Protein AF-0000000084402671 (afdb_homodimer)

Sequence (290 aa):
MFSLSVLTYPLLLLTSVYAAPTEKVGSSSQNLVQRQSSVQFNSTWPDQFVGGESVSMSWTGSSSGKYSVAWIEEYNGGDDLLLNFVFQDEAYDHYDFYFAPARCWKPDSTFRFIVWDGEGFPLPEQRAYGPKLPLVEGENEPSTCMFSLSVLTYPLLLLTSVYAAPTEKVGSSSQNLVQRQSSVQFNSTWPDQFVGGESVSMSWTGSSSGKYSVAWIEEYNGGDDLLLNFVFQDEAYDHYDFYFAPARCWKPDSTFRFIVWDGEGFPLPEQRAYGPKLPLVEGENEPSTC

Organism: NCBI:txid1296121

pLDDT: mean 79.81, std 23.96, range [30.22, 98.25]

Secondary structure (DSSP, 8-state):
---------------------------TTSS------S-EE-PPPPSSEETT-EEEEEEE--SSS-EEEEEEEEETTTTEEEEEEEEEEE--SEEEEEPPPGGGS-TT-EEEEEEEESSS---GGGSEEPPPEEEE--TT--S--/-------------------------------------S-EE-PPPPSSEETT-EEEEEEE--SSS-EEEEEEEEETTTTEEEEEEEEEEE--SEEEEEPPPGGGS-TT-EEEEEEEESSS---GGGSEEPPPEEEE--TT--S--

Nearest PDB structures (foldseek):
  4je4-assembly1_B  TM=4.736E-01  e=3.085E-02  Homo sapiens
  5tvz-assembly1_A  TM=4.908E-01  e=7.466E-02  Saccharomyces cerevisiae
  8d7r-assembly1_B  TM=5.109E-01  e=4.123E-01  Homo sapiens
  6zva-assembly1_B  TM=4.807E-01  e=3.455E-01  Homo sapiens
  6ddu-assembly1_A  TM=4.337E-01  e=3.242E+00  Mus musculus

Structure (mmCIF, N/CA/C/O backbone):
data_AF-0000000084402671-model_v1
#
loop_
_entity.id
_entity.type
_entity.pdbx_description
1 polymer 'Uncharacterized protein'
#
loop_
_atom_site.group_PDB
_atom_site.id
_atom_site.type_symbol
_atom_site.label_atom_id
_atom_site.label_alt_id
_atom_site.label_comp_id
_atom_site.label_asym_id
_atom_site.label_entity_id
_atom_site.label_seq_id
_atom_site.pdbx_PDB_ins_code
_atom_site.Cartn_x
_atom_site.Cartn_y
_atom_site.Cartn_z
_atom_site.occupancy
_atom_site.B_iso_or_equiv
_atom_site.auth_seq_id
_atom_site.auth_comp_id
_atom_site.auth_asym_id
_atom_site.auth_atom_id
_atom_site.pdbx_PDB_model_num
ATOM 1 N N . MET A 1 1 ? -89.688 -25.844 37.219 1 40.66 1 MET A N 1
ATOM 2 C CA . MET A 1 1 ? -89.375 -25.344 35.875 1 40.66 1 MET A CA 1
ATOM 3 C C . MET A 1 1 ? -87.875 -24.953 35.781 1 40.66 1 MET A C 1
ATOM 5 O O . MET A 1 1 ? -87.438 -23.969 36.375 1 40.66 1 MET A O 1
ATOM 9 N N . PHE A 1 2 ? -87 -26 35.812 1 49.41 2 PHE A N 1
ATOM 10 C CA . PHE A 1 2 ? -85.5 -26.047 35.844 1 49.41 2 PHE A CA 1
ATOM 11 C C . PHE A 1 2 ? -84.938 -25.469 34.562 1 49.41 2 PHE A C 1
ATOM 13 O O . PHE A 1 2 ? -85.25 -25.938 33.438 1 49.41 2 PHE A O 1
ATOM 20 N N . SER A 1 3 ? -84.812 -24.109 34.562 1 42.62 3 SER A N 1
ATOM 21 C CA . SER A 1 3 ? -84.188 -23.375 33.469 1 42.62 3 SER A CA 1
ATOM 22 C C . SER A 1 3 ? -82.812 -23.922 33.125 1 42.62 3 SER A C 1
ATOM 24 O O . SER A 1 3 ? -81.938 -23.984 33.969 1 42.62 3 SER A O 1
ATOM 26 N N . LEU A 1 4 ? -82.812 -24.812 32.156 1 48.16 4 LEU A N 1
ATOM 27 C CA . LEU A 1 4 ? -81.625 -25.391 31.484 1 48.16 4 LEU A CA 1
ATOM 28 C C . LEU A 1 4 ? -80.75 -24.297 30.906 1 48.16 4 LEU A C 1
ATOM 30 O O . LEU A 1 4 ? -81.125 -23.578 29.984 1 48.16 4 LEU A O 1
ATOM 34 N N . SER A 1 5 ? -80 -23.641 31.781 1 47.25 5 SER A N 1
ATOM 35 C CA . SER A 1 5 ? -79 -22.688 31.25 1 47.25 5 SER A CA 1
ATOM 36 C C . SER A 1 5 ? -78.062 -23.328 30.219 1 47.25 5 SER A C 1
ATOM 38 O O . SER A 1 5 ? -77.438 -24.312 30.516 1 47.25 5 SER A O 1
ATOM 40 N N . VAL A 1 6 ? -78.5 -23.25 28.922 1 47.53 6 VAL A N 1
ATOM 41 C CA . VAL A 1 6 ? -77.688 -23.672 27.781 1 47.53 6 VAL A CA 1
ATOM 42 C C . VAL A 1 6 ? -76.312 -22.953 27.812 1 47.53 6 VAL A C 1
ATOM 44 O O . VAL A 1 6 ? -76.25 -21.734 27.688 1 47.53 6 VAL A O 1
ATOM 47 N N . LEU A 1 7 ? -75.375 -23.438 28.641 1 44.59 7 LEU A N 1
ATOM 48 C CA . LEU A 1 7 ? -74 -22.969 28.609 1 44.59 7 LEU A CA 1
ATOM 49 C C . LEU A 1 7 ? -73.438 -23.016 27.188 1 44.59 7 LEU A C 1
ATOM 51 O O . LEU A 1 7 ? -73.312 -24.109 26.609 1 44.59 7 LEU A O 1
ATOM 55 N N . THR A 1 8 ? -73.875 -22.047 26.344 1 42.81 8 THR A N 1
ATOM 56 C CA . THR A 1 8 ? -73.25 -21.922 25.016 1 42.81 8 THR A CA 1
ATOM 57 C C . THR A 1 8 ? -71.75 -21.938 25.109 1 42.81 8 THR A C 1
ATOM 59 O O . THR A 1 8 ? -71.125 -21.016 25.672 1 42.81 8 THR A O 1
ATOM 62 N N . TYR A 1 9 ? -71.125 -23.125 25.281 1 41.22 9 TYR A N 1
ATOM 63 C CA . TYR A 1 9 ? -69.688 -23.25 25.188 1 41.22 9 TYR A CA 1
ATOM 64 C C . TYR A 1 9 ? -69.188 -22.734 23.859 1 41.22 9 TYR A C 1
ATOM 66 O O . TYR A 1 9 ? -69.562 -23.203 22.797 1 41.22 9 TYR A O 1
ATOM 74 N N . PRO A 1 10 ? -68.812 -21.422 23.828 1 42.97 10 PRO A N 1
ATOM 75 C CA . PRO A 1 10 ? -68.188 -21.016 22.562 1 42.97 10 PRO A CA 1
ATOM 76 C C . PRO A 1 10 ? -67.125 -22.016 22.078 1 42.97 10 PRO A C 1
ATOM 78 O O . PRO A 1 10 ? -66.25 -22.422 22.859 1 42.97 10 PRO A O 1
ATOM 81 N N . LEU A 1 11 ? -67.5 -22.922 21.141 1 41.5 11 LEU A N 1
ATOM 82 C CA . LEU A 1 11 ? -66.562 -23.734 20.391 1 41.5 11 LEU A CA 1
ATOM 83 C C . LEU A 1 11 ? -65.375 -22.891 19.875 1 41.5 11 LEU A C 1
ATOM 85 O O . LEU A 1 11 ? -65.562 -22 19.047 1 41.5 11 LEU A O 1
ATOM 89 N N . LEU A 1 12 ? -64.438 -22.625 20.797 1 41.81 12 LEU A N 1
ATOM 90 C CA . LEU A 1 12 ? -63.156 -22.062 20.328 1 41.81 12 LEU A CA 1
ATOM 91 C C . LEU A 1 12 ? -62.594 -22.875 19.156 1 41.81 12 LEU A C 1
ATOM 93 O O . LEU A 1 12 ? -62.25 -24.047 19.312 1 41.81 12 LEU A O 1
ATOM 97 N N . LEU A 1 13 ? -63.156 -22.594 17.938 1 38.59 13 LEU A N 1
ATOM 98 C CA . LEU A 1 13 ? -62.5 -23.094 16.734 1 38.59 13 LEU A CA 1
ATOM 99 C C . LEU A 1 13 ? -61 -22.828 16.766 1 38.59 13 LEU A C 1
ATOM 101 O O . LEU A 1 13 ? -60.562 -21.672 16.719 1 38.59 13 LEU A O 1
ATOM 105 N N . LEU A 1 14 ? -60.25 -23.703 17.438 1 34.97 14 LEU A N 1
ATOM 106 C CA . LEU A 1 14 ? -58.812 -23.75 17.281 1 34.97 14 LEU A CA 1
ATOM 107 C C . LEU A 1 14 ? -58.438 -23.891 15.797 1 34.97 14 LEU A C 1
ATOM 109 O O . LEU A 1 14 ? -58.719 -24.922 15.18 1 34.97 14 LEU A O 1
ATOM 113 N N . THR A 1 15 ? -58.625 -22.75 15.062 1 36.78 15 THR A N 1
ATOM 114 C CA . THR A 1 15 ? -58 -22.797 13.734 1 36.78 15 THR A CA 1
ATOM 115 C C . THR A 1 15 ? -56.594 -23.359 13.805 1 36.78 15 THR A C 1
ATOM 117 O O . THR A 1 15 ? -55.75 -22.828 14.523 1 36.78 15 THR A O 1
ATOM 120 N N . SER A 1 16 ? -56.5 -24.703 13.68 1 35.25 16 SER A N 1
ATOM 121 C CA . SER A 1 16 ? -55.188 -25.312 13.414 1 35.25 16 SER A CA 1
ATOM 122 C C . SER A 1 16 ? -54.438 -24.562 12.328 1 35.25 16 SER A C 1
ATOM 124 O O . SER A 1 16 ? -54.875 -24.516 11.18 1 35.25 16 SER A O 1
ATOM 126 N N . VAL A 1 17 ? -53.812 -23.438 12.695 1 32.88 17 VAL A N 1
ATOM 127 C CA . VAL A 1 17 ? -52.812 -22.922 11.758 1 32.88 17 VAL A CA 1
ATOM 128 C C . VAL A 1 17 ? -52 -24.062 11.195 1 32.88 17 VAL A C 1
ATOM 130 O O . VAL A 1 17 ? -51.281 -24.75 11.938 1 32.88 17 VAL A O 1
ATOM 133 N N . TYR A 1 18 ? -52.562 -24.797 10.188 1 30.94 18 TYR A N 1
ATOM 134 C CA . TYR A 1 18 ? -51.719 -25.703 9.438 1 30.94 18 TYR A CA 1
ATOM 135 C C . TYR A 1 18 ? -50.375 -25.062 9.141 1 30.94 18 TYR A C 1
ATOM 137 O O . TYR A 1 18 ? -50.312 -24 8.516 1 30.94 18 TYR A O 1
ATOM 145 N N . ALA A 1 19 ? -49.375 -25.219 10.039 1 30.22 19 ALA A N 1
ATOM 146 C CA . ALA A 1 19 ? -48 -24.906 9.672 1 30.22 19 ALA A CA 1
ATOM 147 C C . ALA A 1 19 ? -47.719 -25.312 8.234 1 30.22 19 ALA A C 1
ATOM 149 O O . ALA A 1 19 ? -48 -26.453 7.832 1 30.22 19 ALA A O 1
ATOM 150 N N . ALA A 1 20 ? -47.906 -24.359 7.312 1 33.97 20 ALA A N 1
ATOM 151 C CA . ALA A 1 20 ? -47.438 -24.641 5.957 1 33.97 20 ALA A CA 1
ATOM 152 C C . ALA A 1 20 ? -46.219 -25.562 5.98 1 33.97 20 ALA A C 1
ATOM 154 O O . ALA A 1 20 ? -45.406 -25.516 6.91 1 33.97 20 ALA A O 1
ATOM 155 N N . PRO A 1 21 ? -46.344 -26.719 5.312 1 32.06 21 PRO A N 1
ATOM 156 C CA . PRO A 1 21 ? -45.156 -27.578 5.301 1 32.06 21 PRO A CA 1
ATOM 157 C C . PRO A 1 21 ? -43.844 -26.781 5.086 1 32.06 21 PRO A C 1
ATOM 159 O O . PRO A 1 21 ? -43.875 -25.75 4.402 1 32.06 21 PRO A O 1
ATOM 162 N N . THR A 1 22 ? -43 -26.672 6.176 1 33 22 THR A N 1
ATOM 163 C CA . THR A 1 22 ? -41.625 -26.25 5.93 1 33 22 THR A CA 1
ATOM 164 C C . THR A 1 22 ? -41.125 -26.812 4.598 1 33 22 THR A C 1
ATOM 166 O O . THR A 1 22 ? -41 -28.031 4.445 1 33 22 THR A O 1
ATOM 169 N N . GLU A 1 23 ? -41.688 -26.312 3.463 1 36.41 23 GLU A N 1
ATOM 170 C CA . GLU A 1 23 ? -40.906 -26.734 2.307 1 36.41 23 GLU A CA 1
ATOM 171 C C . GLU A 1 23 ? -39.406 -26.906 2.666 1 36.41 23 GLU A C 1
ATOM 173 O O . GLU A 1 23 ? -38.844 -26.031 3.303 1 36.41 23 GLU A O 1
ATOM 178 N N . LYS A 1 24 ? -38.969 -28.203 2.654 1 35.22 24 LYS A N 1
ATOM 179 C CA . LYS A 1 24 ? -37.531 -28.484 2.709 1 35.22 24 LYS A CA 1
ATOM 180 C C . LYS A 1 24 ? -36.75 -27.438 1.911 1 35.22 24 LYS A C 1
ATOM 182 O O . LYS A 1 24 ? -36.938 -27.312 0.7 1 35.22 24 LYS A O 1
ATOM 187 N N . VAL A 1 25 ? -36.594 -26.312 2.473 1 35.72 25 VAL A N 1
ATOM 188 C CA . VAL A 1 25 ? -35.406 -25.641 1.92 1 35.72 25 VAL A CA 1
ATOM 189 C C . VAL A 1 25 ? -34.375 -26.672 1.524 1 35.72 25 VAL A C 1
ATOM 191 O O . VAL A 1 25 ? -33.719 -27.266 2.387 1 35.72 25 VAL A O 1
ATOM 194 N N . GLY A 1 26 ? -34.688 -27.703 0.69 1 32.94 26 GLY A N 1
ATOM 195 C CA . GLY A 1 26 ? -33.75 -28.609 0.054 1 32.94 26 GLY A CA 1
ATOM 196 C C . GLY A 1 26 ? -32.344 -28.016 -0.08 1 32.94 26 GLY A C 1
ATOM 197 O O . GLY A 1 26 ? -32.188 -26.812 0.089 1 32.94 26 GLY A O 1
ATOM 198 N N . SER A 1 27 ? -31.328 -28.984 -0.557 1 35.41 27 SER A N 1
ATOM 199 C CA . SER A 1 27 ? -29.891 -29.078 -0.722 1 35.41 27 SER A CA 1
ATOM 200 C C . SER A 1 27 ? -29.344 -27.953 -1.6 1 35.41 27 SER A C 1
ATOM 202 O O . SER A 1 27 ? -29.109 -28.156 -2.793 1 35.41 27 SER A O 1
ATOM 204 N N . SER A 1 28 ? -30.125 -26.938 -1.808 1 36.12 28 SER A N 1
ATOM 205 C CA . SER A 1 28 ? -29.281 -26.016 -2.551 1 36.12 28 SER A CA 1
ATOM 206 C C . SER A 1 28 ? -27.922 -25.859 -1.891 1 36.12 28 SER A C 1
ATOM 208 O O . SER A 1 28 ? -27.625 -24.812 -1.314 1 36.12 28 SER A O 1
ATOM 210 N N . SER A 1 29 ? -27.656 -26.625 -0.935 1 37.66 29 SER A N 1
ATOM 211 C CA . SER A 1 29 ? -26.266 -26.875 -0.548 1 37.66 29 SER A CA 1
ATOM 212 C C . SER A 1 29 ? -25.344 -26.906 -1.768 1 37.66 29 SER A C 1
ATOM 214 O O . SER A 1 29 ? -24.125 -27 -1.63 1 37.66 29 SER A O 1
ATOM 216 N N . GLN A 1 30 ? -25.922 -27.391 -2.906 1 35.81 30 GLN A N 1
ATOM 217 C CA . GLN A 1 30 ? -25.062 -27.516 -4.074 1 35.81 30 GLN A CA 1
ATOM 218 C C . GLN A 1 30 ? -24.297 -26.219 -4.324 1 35.81 30 GLN A C 1
ATOM 220 O O . GLN A 1 30 ? -23.109 -26.25 -4.648 1 35.81 30 GLN A O 1
ATOM 225 N N . ASN A 1 31 ? -25.109 -25.125 -4.648 1 33.53 31 ASN A N 1
ATOM 226 C CA . ASN A 1 31 ? -24.328 -24.109 -5.332 1 33.53 31 ASN A CA 1
ATOM 227 C C . ASN A 1 31 ? -23.469 -23.312 -4.352 1 33.53 31 ASN A C 1
ATOM 229 O O . ASN A 1 31 ? -23.109 -22.156 -4.625 1 33.53 31 ASN A O 1
ATOM 233 N N . LEU A 1 32 ? -23.734 -23.359 -3.09 1 37.03 32 LEU A N 1
ATOM 234 C CA . LEU A 1 32 ? -22.594 -22.969 -2.271 1 37.03 32 LEU A CA 1
ATOM 235 C C . LEU A 1 32 ? -21.328 -23.672 -2.732 1 37.03 32 LEU A C 1
ATOM 237 O O . LEU A 1 32 ? -20.875 -24.625 -2.1 1 37.03 32 LEU A O 1
ATOM 241 N N . VAL A 1 33 ? -21.266 -24.344 -3.771 1 36.12 33 VAL A N 1
ATOM 242 C CA . VAL A 1 33 ? -19.938 -24.719 -4.242 1 36.12 33 VAL A CA 1
ATOM 243 C C . VAL A 1 33 ? -18.906 -23.734 -3.678 1 36.12 33 VAL A C 1
ATOM 245 O O . VAL A 1 33 ? -19 -22.531 -3.906 1 36.12 33 VAL A O 1
ATOM 248 N N . GLN A 1 34 ? -18.312 -23.984 -2.592 1 43 34 GLN A N 1
ATOM 249 C CA . GLN A 1 34 ? -17.047 -23.422 -2.133 1 43 34 GLN A CA 1
ATOM 250 C C . GLN A 1 34 ? -16.25 -22.812 -3.291 1 43 34 GLN A C 1
ATOM 252 O O . GLN A 1 34 ? -15.602 -23.531 -4.051 1 43 34 GLN A O 1
ATOM 257 N N . ARG A 1 35 ? -16.812 -21.875 -3.941 1 49.62 35 ARG A N 1
ATOM 258 C CA . ARG A 1 35 ? -16.094 -21.281 -5.07 1 49.62 35 ARG A CA 1
ATOM 259 C C . ARG A 1 35 ? -14.641 -21 -4.715 1 49.62 35 ARG A C 1
ATOM 261 O O . ARG A 1 35 ? -14.344 -20.062 -3.977 1 49.62 35 ARG A O 1
ATOM 268 N N . GLN A 1 36 ? -13.875 -22.078 -4.383 1 57.34 36 GLN A N 1
ATOM 269 C CA . GLN A 1 36 ? -12.43 -21.938 -4.398 1 57.34 36 GLN A CA 1
ATOM 270 C C . GLN A 1 36 ? -11.984 -21.016 -5.531 1 57.34 36 GLN A C 1
ATOM 272 O O . GLN A 1 36 ? -12.641 -20.922 -6.566 1 57.34 36 GLN A O 1
ATOM 277 N N . SER A 1 37 ? -11.18 -20.109 -5.09 1 65.75 37 SER A N 1
ATOM 278 C CA . SER A 1 37 ? -10.672 -19.219 -6.121 1 65.75 37 SER A CA 1
ATOM 279 C C . SER A 1 37 ? -10.242 -19.984 -7.367 1 65.75 37 SER A C 1
ATOM 281 O O . SER A 1 37 ? -9.531 -20.984 -7.27 1 65.75 37 SER A O 1
ATOM 283 N N . SER A 1 38 ? -10.883 -19.766 -8.492 1 86.44 38 SER A N 1
ATOM 284 C CA . SER A 1 38 ? -10.32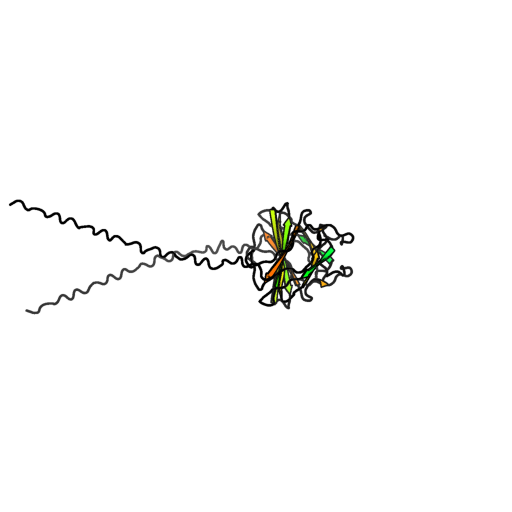 -20.312 -9.719 1 86.44 38 SER A CA 1
ATOM 285 C C . SER A 1 38 ? -8.945 -19.734 -10.008 1 86.44 38 SER A C 1
ATOM 287 O O . SER A 1 38 ? -8.164 -20.312 -10.766 1 86.44 38 SER A O 1
ATOM 289 N N . VAL A 1 39 ? -8.617 -18.703 -9.352 1 95 39 VAL A N 1
ATOM 290 C CA . VAL A 1 39 ? -7.32 -18.062 -9.547 1 95 39 VAL A CA 1
ATOM 291 C C . VAL A 1 39 ? -6.277 -18.734 -8.648 1 95 39 VAL A C 1
ATOM 293 O O . VAL A 1 39 ? -6.559 -19.047 -7.488 1 95 39 VAL A O 1
ATOM 296 N N . GLN A 1 40 ? -5.098 -19 -9.203 1 95.12 40 GLN A N 1
ATOM 297 C CA . GLN A 1 40 ? -3.996 -19.625 -8.469 1 95.12 40 GLN A CA 1
ATOM 298 C C . GLN A 1 40 ? -2.67 -18.938 -8.797 1 95.12 40 GLN A C 1
ATOM 300 O O . GLN A 1 40 ? -2.436 -18.531 -9.945 1 95.12 40 GLN A O 1
ATOM 305 N N . PHE A 1 41 ? -1.857 -18.859 -7.746 1 96.69 41 PHE A N 1
ATOM 306 C CA . PHE A 1 41 ? -0.484 -18.453 -8.031 1 96.69 41 PHE A CA 1
ATOM 307 C C . PHE A 1 41 ? 0.265 -19.578 -8.75 1 96.69 41 PHE A C 1
ATOM 309 O O . PHE A 1 41 ? 0.097 -20.75 -8.43 1 96.69 41 PHE A O 1
ATOM 316 N N . ASN A 1 42 ? 1.146 -19.125 -9.734 1 95 42 ASN A N 1
ATOM 317 C CA . ASN A 1 42 ? 2.057 -20.031 -10.422 1 95 42 ASN A CA 1
ATOM 318 C C . ASN A 1 42 ? 3.514 -19.703 -10.117 1 95 42 ASN A C 1
ATOM 320 O O . ASN A 1 42 ? 4.422 -20.203 -10.789 1 95 42 ASN A O 1
ATOM 324 N N . SER A 1 43 ? 3.727 -19.031 -9.219 1 92.81 43 SER A N 1
ATOM 325 C CA . SER A 1 43 ? 5.062 -18.531 -8.906 1 92.81 43 SER A CA 1
ATOM 326 C C . SER A 1 43 ? 5.805 -19.484 -7.969 1 92.81 43 SER A C 1
ATOM 328 O O . SER A 1 43 ? 5.188 -20.172 -7.168 1 92.81 43 SER A O 1
ATOM 330 N N . THR A 1 44 ? 7.117 -19.531 -8.188 1 95.44 44 THR A N 1
ATOM 331 C CA . THR A 1 44 ? 7.988 -20.031 -7.129 1 95.44 44 THR A CA 1
ATOM 332 C C . THR A 1 44 ? 8.312 -18.922 -6.125 1 95.44 44 THR A C 1
ATOM 334 O O . THR A 1 44 ? 8.656 -17.812 -6.516 1 95.44 44 THR A O 1
ATOM 337 N N . TRP A 1 45 ? 8.18 -19.312 -4.883 1 97.06 45 TRP A N 1
ATOM 338 C CA . TRP A 1 45 ? 8.359 -18.312 -3.834 1 97.06 45 TRP A CA 1
ATOM 339 C C . TRP A 1 45 ? 9.734 -18.453 -3.188 1 97.06 45 TRP A C 1
ATOM 341 O O . TRP A 1 45 ? 10.234 -19.562 -2.996 1 97.06 45 TRP A O 1
ATOM 351 N N . PRO A 1 46 ? 10.367 -17.359 -2.904 1 97.31 46 PRO A N 1
ATOM 352 C CA . PRO A 1 46 ? 11.578 -17.422 -2.084 1 97.31 46 PRO A CA 1
ATOM 353 C C . PRO A 1 46 ? 11.289 -17.797 -0.631 1 97.31 46 PRO A C 1
ATOM 355 O O . PRO A 1 46 ? 10.125 -17.891 -0.236 1 97.31 46 PRO A O 1
ATOM 358 N N . ASP A 1 47 ? 12.328 -18.047 0.185 1 97.5 47 ASP A N 1
ATOM 359 C CA . ASP A 1 47 ? 12.164 -18.312 1.608 1 97.5 47 ASP A CA 1
ATOM 360 C C . ASP A 1 47 ? 11.844 -17.047 2.385 1 97.5 47 ASP A C 1
ATOM 362 O O . ASP A 1 47 ? 11.305 -17.094 3.49 1 97.5 47 ASP A O 1
ATOM 366 N N . GLN A 1 48 ? 12.273 -15.961 1.83 1 97.38 48 GLN A N 1
ATOM 367 C CA . GLN A 1 48 ? 12.07 -14.641 2.414 1 97.38 48 GLN A CA 1
ATOM 368 C C . GLN A 1 48 ? 12.055 -13.562 1.338 1 97.38 48 GLN A C 1
ATOM 370 O O . GLN A 1 48 ? 12.617 -13.742 0.256 1 97.38 48 GLN A O 1
ATOM 375 N N . PHE A 1 49 ? 11.391 -12.492 1.593 1 97.44 49 PHE A N 1
ATOM 376 C CA . PHE A 1 49 ? 11.523 -11.297 0.765 1 97.44 49 PHE A CA 1
ATOM 377 C C . PHE A 1 49 ? 12.742 -10.477 1.18 1 97.44 49 PHE A C 1
ATOM 379 O O . PHE A 1 49 ? 13.211 -10.586 2.316 1 97.44 49 PHE A O 1
ATOM 386 N N . VAL A 1 50 ? 13.227 -9.648 0.232 1 96.06 50 VAL A N 1
ATOM 387 C CA . VAL A 1 50 ? 14.438 -8.875 0.484 1 96.06 50 VAL A CA 1
ATOM 388 C C . VAL A 1 50 ? 14.18 -7.398 0.189 1 96.06 50 VAL A C 1
ATOM 390 O O . VAL A 1 50 ? 13.711 -7.047 -0.897 1 96.06 50 VAL A O 1
ATOM 393 N N . GLY A 1 51 ? 14.516 -6.543 1.189 1 95.31 51 GLY A N 1
ATOM 394 C CA . GLY A 1 51 ? 14.398 -5.109 0.98 1 95.31 51 GLY A CA 1
ATOM 395 C C . GLY A 1 51 ? 15.25 -4.598 -0.166 1 95.31 51 GLY A C 1
ATOM 396 O O . GLY A 1 51 ? 16.422 -4.969 -0.286 1 95.31 51 GLY A O 1
ATOM 397 N N . GLY A 1 52 ? 14.594 -3.732 -0.963 1 93.12 52 GLY A N 1
ATOM 398 C CA . GLY A 1 52 ? 15.32 -3.18 -2.094 1 93.12 52 GLY A CA 1
ATOM 399 C C . GLY A 1 52 ? 15.312 -4.086 -3.311 1 93.12 52 GLY A C 1
ATOM 400 O O . GLY A 1 52 ? 15.977 -3.801 -4.309 1 93.12 52 GLY A O 1
ATOM 401 N N . GLU A 1 53 ? 14.57 -5.16 -3.271 1 93.56 53 GLU A N 1
ATOM 402 C CA . GLU A 1 53 ? 14.492 -6.098 -4.387 1 93.56 53 GLU A CA 1
ATOM 403 C C . GLU A 1 53 ? 13.039 -6.359 -4.785 1 93.56 53 GLU A C 1
ATOM 405 O O . GLU A 1 53 ? 12.117 -6.012 -4.043 1 93.56 53 GLU A O 1
ATOM 410 N N . SER A 1 54 ? 12.93 -6.926 -5.953 1 93.75 54 SER A N 1
ATOM 411 C CA . SER A 1 54 ? 11.594 -7.273 -6.438 1 93.75 54 SER A CA 1
ATOM 412 C C . SER A 1 54 ? 11.344 -8.773 -6.336 1 93.75 54 SER A C 1
ATOM 414 O O . SER A 1 54 ? 12.289 -9.57 -6.383 1 93.75 54 SER A O 1
ATOM 416 N N . VAL A 1 55 ? 10.156 -9.07 -6.133 1 95.38 55 VAL A N 1
ATOM 417 C CA . VAL A 1 55 ? 9.695 -10.445 -6.262 1 95.38 55 VAL A CA 1
ATOM 418 C C . VAL A 1 55 ? 8.75 -10.562 -7.453 1 95.38 55 VAL A C 1
ATOM 420 O O . VAL A 1 55 ? 7.84 -9.742 -7.613 1 95.38 55 VAL A O 1
ATOM 423 N N . SER A 1 56 ? 9.016 -11.602 -8.242 1 95.31 56 SER A N 1
ATOM 424 C CA . SER A 1 56 ? 8.164 -11.859 -9.398 1 95.31 56 SER A CA 1
ATOM 425 C C . SER A 1 56 ? 7.074 -12.875 -9.062 1 95.31 56 SER A C 1
ATOM 427 O O . SER A 1 56 ? 7.348 -13.922 -8.477 1 95.31 56 SER A O 1
ATOM 429 N N . MET A 1 57 ? 5.848 -12.523 -9.438 1 96.56 57 MET A N 1
ATOM 430 C CA . MET A 1 57 ? 4.703 -13.398 -9.211 1 96.56 57 MET A CA 1
ATOM 431 C C . MET A 1 57 ? 3.889 -13.578 -10.484 1 96.56 57 MET A C 1
ATOM 433 O O . MET A 1 57 ? 3.812 -12.672 -11.312 1 96.56 57 MET A O 1
ATOM 437 N N . SER A 1 58 ? 3.295 -14.68 -10.602 1 97.69 58 SER A N 1
ATOM 438 C CA . SER A 1 58 ? 2.375 -14.953 -11.703 1 97.69 58 SER A CA 1
ATOM 439 C C . SER A 1 58 ? 1.17 -15.758 -11.234 1 97.69 58 SER A C 1
ATOM 441 O O . SER A 1 58 ? 1.217 -16.391 -10.18 1 97.69 58 SER A O 1
ATOM 443 N N . TRP A 1 59 ? 0.092 -15.688 -11.93 1 97.12 59 TRP A N 1
ATOM 444 C CA . TRP A 1 59 ? -1.167 -16.328 -11.586 1 97.12 59 TRP A CA 1
ATOM 445 C C . TRP A 1 59 ? -1.965 -16.688 -12.836 1 97.12 59 TRP A C 1
ATOM 447 O O . TRP A 1 59 ? -1.672 -16.188 -13.922 1 97.12 59 TRP A O 1
ATOM 457 N N . THR A 1 60 ? -2.869 -17.594 -12.633 1 96.81 60 THR A N 1
ATOM 458 C CA . THR A 1 60 ? -3.77 -18.031 -13.695 1 96.81 60 THR A CA 1
ATOM 459 C C . THR A 1 60 ? -5.148 -18.359 -13.133 1 96.81 60 THR A C 1
ATOM 461 O O . THR A 1 60 ? -5.332 -18.406 -11.914 1 96.81 60 THR A O 1
ATOM 464 N N . GLY A 1 61 ? -6.164 -18.375 -14.109 1 95.19 61 GLY A N 1
ATOM 465 C CA . GLY A 1 61 ? -7.426 -18.969 -13.711 1 95.19 61 GLY A CA 1
ATOM 466 C C . GLY A 1 61 ? -8.578 -17.984 -13.688 1 95.19 61 GLY A C 1
ATOM 467 O O . GLY A 1 61 ? -9.695 -18.328 -13.312 1 95.19 61 GLY A O 1
ATOM 468 N N . SER A 1 62 ? -8.336 -16.734 -14.062 1 92.62 62 SER A N 1
ATOM 469 C CA . SER A 1 62 ? -9.414 -15.75 -14.031 1 92.62 62 SER A CA 1
ATOM 470 C C . SER A 1 62 ? -10.438 -16.031 -15.125 1 92.62 62 SER A C 1
ATOM 472 O O . SER A 1 62 ? -10.078 -16.25 -16.281 1 92.62 62 SER A O 1
ATOM 474 N N . SER A 1 63 ? -11.711 -15.914 -14.797 1 90.88 63 SER A N 1
ATOM 475 C CA . SER A 1 63 ? -12.781 -16.062 -15.781 1 90.88 63 SER A CA 1
ATOM 476 C C . SER A 1 63 ? -13.047 -14.742 -16.516 1 90.88 63 SER A C 1
ATOM 478 O O . SER A 1 63 ? -13.461 -14.742 -17.672 1 90.88 63 SER A O 1
ATOM 480 N N . SER A 1 64 ? -12.812 -13.688 -15.852 1 89.94 64 SER A N 1
ATOM 481 C CA . SER A 1 64 ? -13.078 -12.359 -16.406 1 89.94 64 SER A CA 1
ATOM 482 C C . SER A 1 64 ? -11.898 -11.875 -17.25 1 89.94 64 SER A C 1
ATOM 484 O O . SER A 1 64 ? -12.031 -10.898 -17.984 1 89.94 64 SER A O 1
ATOM 486 N N . GLY A 1 65 ? -10.812 -12.539 -17.094 1 93.19 65 GLY A N 1
ATOM 487 C CA . GLY A 1 65 ? -9.586 -12.086 -17.75 1 93.19 65 GLY A CA 1
ATOM 488 C C . GLY A 1 65 ? -8.898 -10.969 -16.984 1 93.19 65 GLY A C 1
ATOM 489 O O . GLY A 1 65 ? -7.895 -10.422 -17.453 1 93.19 65 GLY A O 1
ATOM 490 N N . LYS A 1 66 ? -9.438 -10.617 -15.82 1 94.88 66 LYS A N 1
ATOM 491 C CA . LYS A 1 66 ? -8.852 -9.57 -14.992 1 94.88 66 LYS A CA 1
ATOM 492 C C . LYS A 1 66 ? -8.516 -10.102 -13.602 1 94.88 66 LYS A C 1
ATOM 494 O O . LYS A 1 66 ? -9.055 -11.117 -13.172 1 94.88 66 LYS A O 1
ATOM 499 N N . TYR A 1 67 ? -7.598 -9.422 -12.984 1 95.81 67 TYR A N 1
ATOM 500 C CA . TYR A 1 67 ? -7.129 -9.812 -11.664 1 95.81 67 TYR A CA 1
ATOM 501 C C . TYR A 1 67 ? -7.023 -8.609 -10.742 1 95.81 67 TYR A C 1
ATOM 503 O O . TYR A 1 67 ? -6.73 -7.5 -11.188 1 95.81 67 TYR A O 1
ATOM 511 N N . SER A 1 68 ? -7.266 -8.867 -9.477 1 95.75 68 SER A N 1
ATOM 512 C CA . SER A 1 68 ? -6.871 -7.965 -8.398 1 95.75 68 SER A CA 1
ATOM 513 C C . SER A 1 68 ? -5.84 -8.617 -7.484 1 95.75 68 SER A C 1
ATOM 515 O O . SER A 1 68 ? -5.969 -9.797 -7.137 1 95.75 68 SER A O 1
ATOM 517 N N . VAL A 1 69 ? -4.793 -7.848 -7.203 1 96.69 69 VAL A N 1
ATOM 518 C CA . VAL A 1 69 ? -3.713 -8.328 -6.348 1 96.69 69 VAL A CA 1
ATOM 519 C C . VAL A 1 69 ? -3.523 -7.375 -5.172 1 96.69 69 VAL A C 1
ATOM 521 O O . VAL A 1 69 ? -3.482 -6.156 -5.352 1 96.69 69 VAL A O 1
ATOM 524 N N . ALA A 1 70 ? -3.445 -7.98 -3.971 1 97.38 70 ALA A N 1
ATOM 525 C CA . ALA A 1 70 ? -3.152 -7.227 -2.754 1 97.38 70 ALA A CA 1
ATOM 526 C C . ALA A 1 70 ? -2.068 -7.914 -1.931 1 97.38 70 ALA A C 1
ATOM 528 O O . ALA A 1 70 ? -1.668 -9.039 -2.236 1 97.38 70 ALA A O 1
ATOM 529 N N . TRP A 1 71 ? -1.533 -7.176 -1.063 1 97.5 71 TRP A N 1
ATOM 530 C CA . TRP A 1 71 ? -0.626 -7.746 -0.072 1 97.5 71 TRP A CA 1
ATOM 531 C C . TRP A 1 71 ? -1.063 -7.375 1.342 1 97.5 71 TRP A C 1
ATOM 533 O O . TRP A 1 71 ? -1.638 -6.309 1.562 1 97.5 71 TRP A O 1
ATOM 543 N N . ILE A 1 72 ? -0.843 -8.297 2.236 1 96.38 72 ILE A N 1
ATOM 544 C CA . ILE A 1 72 ? -1.116 -8.141 3.66 1 96.38 72 ILE A CA 1
ATOM 545 C C . ILE A 1 72 ? 0.198 -8.016 4.43 1 96.38 72 ILE A C 1
ATOM 547 O O . ILE A 1 72 ? 1.083 -8.867 4.293 1 96.38 72 ILE A O 1
ATOM 551 N N . GLU A 1 73 ? 0.352 -6.984 5.148 1 97.38 73 GLU A N 1
ATOM 552 C CA . GLU A 1 73 ? 1.424 -6.863 6.133 1 97.38 73 GLU A CA 1
ATOM 553 C C . GLU A 1 73 ? 0.918 -7.172 7.539 1 97.38 73 GLU A C 1
ATOM 555 O O . GLU A 1 73 ? -0.082 -6.609 7.984 1 97.38 73 GLU A O 1
ATOM 560 N N . GLU A 1 74 ? 1.546 -8.031 8.18 1 96.19 74 GLU A N 1
ATOM 561 C CA . GLU A 1 74 ? 1.333 -8.273 9.602 1 96.19 74 GLU A CA 1
ATOM 562 C C . GLU A 1 74 ? 2.539 -7.824 10.422 1 96.19 74 GLU A C 1
ATOM 564 O O . GLU A 1 74 ? 3.684 -8.086 10.047 1 96.19 74 GLU A O 1
ATOM 569 N N . TYR A 1 75 ? 2.184 -7.113 11.383 1 93.25 75 TYR A N 1
ATOM 570 C CA . TYR A 1 75 ? 3.264 -6.66 12.258 1 93.25 75 TYR A CA 1
ATOM 571 C C . TYR A 1 75 ? 2.801 -6.578 13.703 1 93.25 75 TYR A C 1
ATOM 573 O O . TYR A 1 75 ? 1.659 -6.926 14.016 1 93.25 75 TYR A O 1
ATOM 581 N N . ASN A 1 76 ? 3.771 -6.316 14.594 1 92.69 76 ASN A N 1
ATOM 582 C CA . ASN A 1 76 ? 3.506 -6.332 16.031 1 92.69 76 ASN A CA 1
ATOM 583 C C . ASN A 1 76 ? 2.998 -7.695 16.5 1 92.69 76 ASN A C 1
ATOM 585 O O . ASN A 1 76 ? 1.974 -7.781 17.172 1 92.69 76 ASN A O 1
ATOM 589 N N . GLY A 1 77 ? 3.725 -8.742 16.078 1 90.81 77 GLY A N 1
ATOM 590 C CA . GLY A 1 77 ? 3.422 -10.109 16.484 1 90.81 77 GLY A CA 1
ATOM 591 C C . GLY A 1 77 ? 2.154 -10.648 15.859 1 90.81 77 GLY A C 1
ATOM 592 O O . GLY A 1 77 ? 1.561 -11.602 16.359 1 90.81 77 GLY A O 1
ATOM 593 N N . GLY A 1 78 ? 1.666 -9.977 14.859 1 89.38 78 GLY A N 1
ATOM 594 C CA . GLY A 1 78 ? 0.453 -10.422 14.195 1 89.38 78 GLY A CA 1
ATOM 595 C C . GLY A 1 78 ? -0.795 -9.719 14.688 1 89.38 78 GLY A C 1
ATOM 596 O O . GLY A 1 78 ? -1.894 -9.953 14.188 1 89.38 78 GLY A O 1
ATOM 597 N N . ASP A 1 79 ? -0.652 -8.797 15.57 1 90.81 79 ASP A N 1
ATOM 598 C CA . ASP A 1 79 ? -1.791 -8.086 16.141 1 90.81 79 ASP A CA 1
ATOM 599 C C . ASP A 1 79 ? -2.312 -7.016 15.188 1 90.81 79 ASP A C 1
ATOM 601 O O . ASP A 1 79 ? -3.475 -6.609 15.273 1 90.81 79 ASP A O 1
ATOM 605 N N . ASP A 1 80 ? -1.463 -6.551 14.352 1 90.56 80 ASP A N 1
ATOM 606 C CA . ASP A 1 80 ? -1.843 -5.516 13.398 1 90.56 80 ASP A CA 1
ATOM 607 C C . ASP A 1 80 ? -1.702 -6.012 11.961 1 90.56 80 ASP A C 1
ATOM 609 O O . ASP A 1 80 ? -0.748 -6.719 11.633 1 90.56 80 ASP A O 1
ATOM 613 N N . LEU A 1 81 ? -2.707 -5.621 11.219 1 93.62 81 LEU A N 1
ATOM 614 C CA . LEU A 1 81 ? -2.75 -6.035 9.82 1 93.62 81 LEU A CA 1
ATOM 615 C C . LEU A 1 81 ? -3.055 -4.848 8.914 1 93.62 81 LEU A C 1
ATOM 617 O O . LEU A 1 81 ? -3.936 -4.039 9.219 1 93.62 81 LEU A O 1
ATOM 621 N N . LEU A 1 82 ? -2.291 -4.777 7.883 1 94.62 82 LEU A N 1
ATOM 622 C CA . LEU A 1 82 ? -2.58 -3.82 6.82 1 94.62 82 LEU A CA 1
ATOM 623 C C . LEU A 1 82 ? -2.803 -4.535 5.492 1 94.62 82 LEU A C 1
ATOM 625 O O . LEU A 1 82 ? -2.023 -5.414 5.117 1 94.62 82 LEU A O 1
ATOM 629 N N . LEU A 1 83 ? -3.867 -4.18 4.852 1 95.12 83 LEU A N 1
ATOM 630 C CA . LEU A 1 83 ? -4.145 -4.668 3.506 1 95.12 83 LEU A CA 1
ATOM 631 C C . LEU A 1 83 ? -3.973 -3.555 2.48 1 95.12 83 LEU A C 1
ATOM 633 O O . LEU A 1 83 ? -4.594 -2.496 2.596 1 95.12 83 LEU A O 1
ATOM 637 N N . ASN A 1 84 ? -3.127 -3.82 1.504 1 96.38 84 ASN A N 1
ATOM 638 C CA . ASN A 1 84 ? -2.871 -2.848 0.446 1 96.38 84 ASN A CA 1
ATOM 639 C C . ASN A 1 84 ? -2.965 -3.486 -0.937 1 96.38 84 ASN A C 1
ATOM 641 O O . ASN A 1 84 ? -2.6 -4.652 -1.114 1 96.38 84 ASN A O 1
ATOM 645 N N . PHE A 1 85 ? -3.375 -2.693 -1.854 1 95.75 85 PHE A N 1
ATOM 646 C CA . PHE A 1 85 ? -3.539 -3.191 -3.215 1 95.75 85 PHE A CA 1
ATOM 647 C C . PHE A 1 85 ? -2.283 -2.934 -4.039 1 95.75 85 PHE A C 1
ATOM 649 O O . PHE A 1 85 ? -1.696 -1.853 -3.965 1 95.75 85 PHE A O 1
ATOM 656 N N . VAL A 1 86 ? -1.93 -3.963 -4.707 1 95.69 86 VAL A N 1
ATOM 657 C CA . VAL A 1 86 ? -0.942 -3.775 -5.766 1 95.69 86 VAL A CA 1
ATOM 658 C C . VAL A 1 86 ? -1.607 -3.148 -6.988 1 95.69 86 VAL A C 1
ATOM 660 O O . VAL A 1 86 ? -1.128 -2.141 -7.512 1 95.69 86 VAL A O 1
ATOM 663 N N . PHE A 1 87 ? -2.646 -3.76 -7.434 1 93.81 87 PHE A N 1
ATOM 664 C CA . PHE A 1 87 ? -3.545 -3.238 -8.453 1 93.81 87 PHE A CA 1
ATOM 665 C C . PHE A 1 87 ? -4.926 -3.873 -8.336 1 93.81 87 PHE A C 1
ATOM 667 O O . PHE A 1 87 ? -5.094 -4.887 -7.656 1 93.81 87 PHE A O 1
ATOM 674 N N . GLN A 1 88 ? -5.891 -3.18 -9.016 1 93.75 88 GLN A N 1
ATOM 675 C CA . GLN A 1 88 ? -7.266 -3.672 -9 1 93.75 88 GLN A CA 1
ATOM 676 C C . GLN A 1 88 ? -7.828 -3.758 -10.414 1 93.75 88 GLN A C 1
ATOM 678 O O . GLN A 1 88 ? -7.715 -2.811 -11.195 1 93.75 88 GLN A O 1
ATOM 683 N N . ASP A 1 89 ? -8.352 -4.938 -10.703 1 93.62 89 ASP A N 1
ATOM 684 C CA . ASP A 1 89 ? -9.133 -5.145 -11.922 1 93.62 89 ASP A CA 1
ATOM 685 C C . ASP A 1 89 ? -8.297 -4.867 -13.164 1 93.62 89 ASP A C 1
ATOM 687 O O . ASP A 1 89 ? -8.727 -4.133 -14.055 1 93.62 89 ASP A O 1
ATOM 691 N N . GLU A 1 90 ? -7.133 -5.48 -13.211 1 93.94 90 GLU A N 1
ATOM 692 C CA . GLU A 1 90 ? -6.219 -5.332 -14.336 1 93.94 90 GLU A CA 1
ATOM 693 C C . GLU A 1 90 ? -6.012 -6.66 -15.055 1 93.94 90 GLU A C 1
ATOM 695 O O . GLU A 1 90 ? -6.254 -7.727 -14.484 1 93.94 90 GLU A O 1
ATOM 700 N N . ALA A 1 91 ? -5.512 -6.578 -16.234 1 94.5 91 ALA A N 1
ATOM 701 C CA . ALA A 1 91 ? -5.359 -7.777 -17.062 1 94.5 91 ALA A CA 1
ATOM 702 C C . ALA A 1 91 ? -3.979 -8.398 -16.875 1 94.5 91 ALA A C 1
ATOM 704 O O . ALA A 1 91 ? -3.607 -9.328 -17.578 1 94.5 91 ALA A O 1
ATOM 705 N N . TYR A 1 92 ? -3.238 -7.98 -15.906 1 94.69 92 TYR A N 1
ATOM 706 C CA . TYR A 1 92 ? -1.905 -8.516 -15.664 1 94.69 92 TYR A CA 1
ATOM 707 C C . TYR A 1 92 ? -1.981 -9.953 -15.164 1 94.69 92 TYR A C 1
ATOM 709 O O . TYR A 1 92 ? -2.676 -10.242 -14.188 1 94.69 92 TYR A O 1
ATOM 717 N N . ASP A 1 93 ? -1.229 -10.789 -15.836 1 95.69 93 ASP A N 1
ATOM 718 C CA . ASP A 1 93 ? -1.151 -12.164 -15.344 1 95.69 93 ASP A CA 1
ATOM 719 C C . ASP A 1 93 ? 0.177 -12.414 -14.633 1 95.69 93 ASP A C 1
ATOM 721 O O . ASP A 1 93 ? 0.496 -13.555 -14.289 1 95.69 93 ASP A O 1
ATOM 725 N N . HIS A 1 94 ? 0.954 -11.445 -14.539 1 95.81 94 HIS A N 1
ATOM 726 C CA . HIS A 1 94 ? 2.209 -11.414 -13.797 1 95.81 94 HIS A CA 1
ATOM 727 C C . HIS A 1 94 ? 2.527 -10 -13.32 1 95.81 94 HIS A C 1
ATOM 729 O O . HIS A 1 94 ? 1.971 -9.031 -13.836 1 95.81 94 HIS A O 1
ATOM 735 N N . TYR A 1 95 ? 3.363 -9.945 -12.297 1 95.12 95 TYR A N 1
ATOM 736 C CA . TYR A 1 95 ? 3.762 -8.656 -11.742 1 95.12 95 TYR A CA 1
ATOM 737 C C . TYR A 1 95 ? 5.066 -8.773 -10.969 1 95.12 95 TYR A C 1
ATOM 739 O O . TYR A 1 95 ? 5.293 -9.766 -10.273 1 95.12 95 TYR A O 1
ATOM 747 N N . ASP A 1 96 ? 5.891 -7.793 -11.109 1 95.19 96 ASP A N 1
ATOM 748 C CA . ASP A 1 96 ? 7.062 -7.633 -10.258 1 95.19 96 ASP A CA 1
ATOM 749 C C . ASP A 1 96 ? 6.812 -6.594 -9.164 1 95.19 96 ASP A C 1
ATOM 751 O O . ASP A 1 96 ? 6.605 -5.414 -9.461 1 95.19 96 ASP A O 1
ATOM 755 N N . PHE A 1 97 ? 6.887 -7.109 -7.914 1 96 97 PHE A N 1
ATOM 756 C CA . PHE A 1 97 ? 6.656 -6.207 -6.793 1 96 97 PHE A CA 1
ATOM 757 C C . PHE A 1 97 ? 7.969 -5.848 -6.109 1 96 97 PHE A C 1
ATOM 759 O O . PHE A 1 97 ? 8.711 -6.73 -5.68 1 96 97 PHE A O 1
ATOM 766 N N . TYR A 1 98 ? 8.195 -4.555 -6.008 1 96 98 TYR A N 1
ATOM 767 C CA . TYR A 1 98 ? 9.398 -4.055 -5.359 1 96 98 TYR A CA 1
ATOM 768 C C . TYR A 1 98 ? 9.148 -3.797 -3.877 1 96 98 TYR A C 1
ATOM 770 O O . TYR A 1 98 ? 8.227 -3.072 -3.512 1 96 98 TYR A O 1
ATOM 778 N N . PHE A 1 99 ? 10.008 -4.34 -3.049 1 96.31 99 PHE A N 1
ATOM 779 C CA . PHE A 1 99 ? 9.961 -4.031 -1.624 1 96.31 99 PHE A CA 1
ATOM 780 C C . PHE A 1 99 ? 10.867 -2.854 -1.297 1 96.31 99 PHE A C 1
ATOM 782 O O . PHE A 1 99 ? 12.07 -2.898 -1.564 1 96.31 99 PHE A O 1
ATOM 789 N N . ALA A 1 100 ? 10.281 -1.886 -0.704 1 94.62 100 ALA A N 1
ATOM 790 C CA . ALA A 1 100 ? 11.109 -0.826 -0.133 1 94.62 100 ALA A CA 1
ATOM 791 C C . ALA A 1 100 ? 12.164 -1.4 0.812 1 94.62 100 ALA A C 1
ATOM 793 O O . ALA A 1 100 ? 12.023 -2.529 1.291 1 94.62 100 ALA A O 1
ATOM 794 N N . PRO A 1 101 ? 13.172 -0.646 1.057 1 93.88 101 PRO A N 1
ATOM 795 C CA . PRO A 1 101 ? 14.18 -1.114 2.01 1 93.88 101 PRO A CA 1
ATOM 796 C C . PRO A 1 101 ? 13.57 -1.641 3.307 1 93.88 101 PRO A C 1
ATOM 798 O O . PRO A 1 101 ? 12.586 -1.08 3.803 1 93.88 101 PRO A O 1
ATOM 801 N N . ALA A 1 102 ? 14.18 -2.643 3.871 1 95.38 102 ALA A N 1
ATOM 802 C CA . ALA A 1 102 ? 13.641 -3.32 5.043 1 95.38 102 ALA A CA 1
ATOM 803 C C . ALA A 1 102 ? 13.461 -2.348 6.207 1 95.38 102 ALA A C 1
ATOM 805 O O . ALA A 1 102 ? 12.523 -2.475 6.996 1 95.38 102 ALA A O 1
ATOM 806 N N . ARG A 1 103 ? 14.297 -1.392 6.301 1 93.06 103 ARG A N 1
ATOM 807 C CA . ARG A 1 103 ? 14.289 -0.436 7.402 1 93.06 103 ARG A CA 1
ATOM 808 C C . ARG A 1 103 ? 13.055 0.449 7.359 1 93.06 103 ARG A C 1
ATOM 810 O O . ARG A 1 103 ? 12.75 1.149 8.328 1 93.06 103 ARG A O 1
ATOM 817 N N . CYS A 1 104 ? 12.344 0.489 6.234 1 93.75 104 CYS A N 1
ATOM 818 C CA . CYS A 1 104 ? 11.141 1.306 6.102 1 93.75 104 CYS A CA 1
ATOM 819 C C . CYS A 1 104 ? 9.938 0.611 6.727 1 93.75 104 CYS A C 1
ATOM 821 O O . CYS A 1 104 ? 8.844 1.183 6.785 1 93.75 104 CYS A O 1
ATOM 823 N N . TRP A 1 105 ? 10.086 -0.558 7.156 1 94.19 105 TRP A N 1
ATOM 824 C CA . TRP A 1 105 ? 9.008 -1.386 7.688 1 94.19 105 TRP A CA 1
ATOM 825 C C . TRP A 1 105 ? 9.227 -1.678 9.172 1 94.19 105 TRP A C 1
ATOM 827 O O . TRP A 1 105 ? 10.32 -1.468 9.695 1 94.19 105 TRP A O 1
ATOM 837 N N . LYS A 1 106 ? 8.164 -2.143 9.75 1 90.62 106 LYS A N 1
ATOM 838 C CA . LYS A 1 106 ? 8.328 -2.635 11.117 1 90.62 106 LYS A CA 1
ATOM 839 C C . LYS A 1 106 ? 9.227 -3.869 11.148 1 90.62 106 LYS A C 1
ATOM 841 O O . LYS A 1 106 ? 9.164 -4.715 10.25 1 90.62 106 LYS A O 1
ATOM 846 N N . PRO A 1 107 ? 10.086 -4.008 12.164 1 90.25 107 PRO A N 1
ATOM 847 C CA . PRO A 1 107 ? 11.102 -5.062 12.188 1 90.25 107 PRO A CA 1
ATOM 848 C C . PRO A 1 107 ? 10.5 -6.465 12.156 1 90.25 107 PRO A C 1
ATOM 850 O O . PRO A 1 107 ? 11.156 -7.41 11.711 1 90.25 107 PRO A O 1
ATOM 853 N N . ASP A 1 108 ? 9.305 -6.719 12.641 1 93.56 108 ASP A N 1
ATOM 854 C CA . ASP A 1 108 ? 8.734 -8.062 12.703 1 93.56 108 ASP A CA 1
ATOM 855 C C . ASP A 1 108 ? 7.672 -8.266 11.625 1 93.56 108 ASP A C 1
ATOM 857 O O . ASP A 1 108 ? 6.863 -9.188 11.711 1 93.56 108 ASP A O 1
ATOM 861 N N . SER A 1 109 ? 7.746 -7.449 10.672 1 95.75 109 SER A N 1
ATOM 862 C CA . SER A 1 109 ? 6.723 -7.508 9.633 1 95.75 109 SER A CA 1
ATOM 863 C C . SER A 1 109 ? 6.84 -8.789 8.812 1 95.75 109 SER A C 1
ATOM 865 O O . SER A 1 109 ? 7.949 -9.227 8.492 1 95.75 109 SER A O 1
ATOM 867 N N . THR A 1 110 ? 5.727 -9.375 8.508 1 98.06 110 THR A N 1
ATOM 868 C CA . THR A 1 110 ? 5.598 -10.422 7.5 1 98.06 110 THR A CA 1
ATOM 869 C C . THR A 1 110 ? 4.594 -10.016 6.422 1 98.06 110 THR A C 1
ATOM 871 O O . THR A 1 110 ? 3.727 -9.18 6.66 1 98.06 110 THR A O 1
ATOM 874 N N . PHE A 1 111 ? 4.762 -10.648 5.301 1 97.94 111 PHE A N 1
ATOM 875 C CA . PHE A 1 111 ? 3.947 -10.25 4.156 1 97.94 111 PHE A CA 1
ATOM 876 C C . PHE A 1 111 ? 3.363 -11.477 3.461 1 97.94 111 PHE A C 1
ATOM 878 O O . PHE A 1 111 ? 4.004 -12.523 3.398 1 97.94 111 PHE A O 1
ATOM 885 N N . ARG A 1 112 ? 2.203 -11.289 2.945 1 97.69 112 ARG A N 1
ATOM 886 C CA . ARG A 1 112 ? 1.535 -12.305 2.131 1 97.69 112 ARG A CA 1
ATOM 887 C C . ARG A 1 112 ? 0.747 -11.656 0.997 1 97.69 112 ARG A C 1
ATOM 889 O O . ARG A 1 112 ? 0.04 -10.664 1.21 1 97.69 112 ARG A O 1
ATOM 896 N N . PHE A 1 113 ? 0.848 -12.25 -0.171 1 98 113 PHE A N 1
ATOM 897 C CA . PHE A 1 113 ? 0.096 -11.742 -1.312 1 98 113 PHE A CA 1
ATOM 898 C C . PHE A 1 113 ? -1.187 -12.539 -1.514 1 98 113 PHE A C 1
ATOM 900 O O . PHE A 1 113 ? -1.232 -13.734 -1.219 1 98 113 PHE A O 1
ATOM 907 N N . ILE A 1 114 ? -2.186 -11.836 -2.043 1 97.06 114 ILE A N 1
ATOM 908 C CA . ILE A 1 114 ? -3.455 -12.461 -2.412 1 97.06 114 ILE A CA 1
ATOM 909 C C . ILE A 1 114 ? -3.857 -12.016 -3.816 1 97.06 114 ILE A C 1
ATOM 911 O O . ILE A 1 114 ? -3.621 -10.867 -4.203 1 97.06 114 ILE A O 1
ATOM 915 N N . VAL A 1 115 ? -4.434 -12.93 -4.52 1 97.5 115 VAL A N 1
ATOM 916 C CA . VAL A 1 115 ? -4.953 -12.617 -5.848 1 97.5 115 VAL A CA 1
ATOM 917 C C . VAL A 1 115 ? -6.355 -13.203 -6.004 1 97.5 115 VAL A C 1
ATOM 919 O O . VAL A 1 115 ? -6.656 -14.266 -5.457 1 97.5 115 VAL A O 1
ATOM 922 N N . TRP A 1 116 ? -7.168 -12.477 -6.684 1 96.25 116 TRP A N 1
ATOM 923 C CA . TRP A 1 116 ? -8.516 -12.969 -6.953 1 96.25 116 TRP A CA 1
ATOM 924 C C . TRP A 1 116 ? -9.031 -12.445 -8.289 1 96.25 116 TRP A C 1
ATOM 926 O O . TRP A 1 116 ? -8.391 -11.602 -8.922 1 96.25 116 TRP A O 1
ATOM 936 N N . ASP A 1 117 ? -10.102 -13.008 -8.672 1 93.69 117 ASP A N 1
ATOM 937 C CA . ASP A 1 117 ? -10.734 -12.719 -9.961 1 93.69 117 ASP A CA 1
ATOM 938 C C . ASP A 1 117 ? -11.648 -11.508 -9.859 1 93.69 117 ASP A C 1
ATOM 940 O O . ASP A 1 117 ? -12.484 -11.422 -8.961 1 93.69 117 ASP A O 1
ATOM 944 N N . GLY A 1 118 ? -11.438 -10.594 -10.836 1 79.56 118 GLY A N 1
ATOM 945 C CA . GLY A 1 118 ? -12.398 -9.547 -11.125 1 79.56 118 GLY A CA 1
ATOM 946 C C . GLY A 1 118 ? -12.406 -8.438 -10.086 1 79.56 118 GLY A C 1
ATOM 947 O O . GLY A 1 118 ? -11.43 -8.266 -9.359 1 79.56 118 GLY A O 1
ATOM 948 N N . GLU A 1 119 ? -13.492 -7.633 -10.109 1 78.88 119 GLU A N 1
ATOM 949 C CA . GLU A 1 119 ? -13.672 -6.434 -9.297 1 78.88 119 GLU A CA 1
ATOM 950 C C . GLU A 1 119 ? -14.18 -6.785 -7.902 1 78.88 119 GLU A C 1
ATOM 952 O O . GLU A 1 119 ? -14.875 -7.789 -7.723 1 78.88 119 GLU A O 1
ATOM 957 N N . GLY A 1 120 ? -13.719 -5.84 -6.953 1 81.38 120 GLY A N 1
ATOM 958 C CA . GLY A 1 120 ? -14.172 -6 -5.582 1 81.38 120 GLY A CA 1
ATOM 959 C C . GLY A 1 120 ? -13.25 -6.855 -4.738 1 81.38 120 GLY A C 1
ATOM 960 O O . GLY A 1 120 ? -12.117 -7.137 -5.141 1 81.38 120 GLY A O 1
ATOM 961 N N . PHE A 1 121 ? -13.602 -7.059 -3.527 1 86.25 121 PHE A N 1
ATOM 962 C CA . PHE A 1 121 ? -12.859 -7.867 -2.57 1 86.25 121 PHE A CA 1
ATOM 963 C C . PHE A 1 121 ? -13.656 -9.102 -2.162 1 86.25 121 PHE A C 1
ATOM 965 O O . PHE A 1 121 ? -14.531 -9.016 -1.301 1 86.25 121 PHE A O 1
ATOM 972 N N . PRO A 1 122 ? -13.438 -10.172 -2.783 1 88.94 122 PRO A N 1
ATOM 973 C CA . PRO A 1 122 ? -14.242 -11.375 -2.535 1 88.94 122 PRO A CA 1
ATOM 974 C C . PRO A 1 122 ? -13.984 -11.984 -1.156 1 88.94 122 PRO A C 1
ATOM 976 O O . PRO A 1 122 ? -13.07 -11.555 -0.448 1 88.94 122 PRO A O 1
ATOM 979 N N . LEU A 1 123 ? -14.781 -13 -0.842 1 89.44 123 LEU A N 1
ATOM 980 C CA . LEU A 1 123 ? -14.594 -13.75 0.396 1 89.44 123 LEU A CA 1
ATOM 981 C C . LEU A 1 123 ? -13.234 -14.438 0.41 1 89.44 123 LEU A C 1
ATOM 983 O O . LEU A 1 123 ? -12.68 -14.75 -0.646 1 89.44 123 LEU A O 1
ATOM 987 N N . PRO A 1 124 ? -12.781 -14.68 1.668 1 87.94 124 PRO A N 1
ATOM 988 C CA . PRO A 1 124 ? -11.438 -15.266 1.779 1 87.94 124 PRO A CA 1
ATOM 989 C C . PRO A 1 124 ? -11.297 -16.578 1.002 1 87.94 124 PRO A C 1
ATOM 991 O O . PRO A 1 124 ? -10.25 -16.828 0.407 1 87.94 124 PRO A O 1
ATOM 994 N N . GLU A 1 125 ? -12.328 -17.328 0.902 1 86.5 125 GLU A N 1
ATOM 995 C CA . GLU A 1 125 ? -12.266 -18.641 0.263 1 86.5 125 GLU A CA 1
ATOM 996 C C . GLU A 1 125 ? -12.188 -18.516 -1.256 1 86.5 125 GLU A C 1
ATOM 998 O O . GLU A 1 125 ? -11.867 -19.484 -1.952 1 86.5 125 GLU A O 1
ATOM 1003 N N . GLN A 1 126 ? -12.438 -17.344 -1.73 1 87 126 GLN A N 1
ATOM 1004 C CA . GLN A 1 126 ? -12.43 -17.094 -3.17 1 87 126 GLN A CA 1
ATOM 1005 C C . GLN A 1 126 ? -11.117 -16.453 -3.609 1 87 126 GLN A C 1
ATOM 1007 O O . GLN A 1 126 ? -10.977 -16.047 -4.766 1 87 126 GLN A O 1
ATOM 1012 N N . ARG A 1 127 ? -10.188 -16.422 -2.732 1 91.94 127 ARG A N 1
ATOM 1013 C CA . ARG A 1 127 ? -8.898 -15.805 -3.006 1 91.94 127 ARG A CA 1
ATOM 1014 C C . ARG A 1 127 ? -7.789 -16.859 -3.031 1 91.94 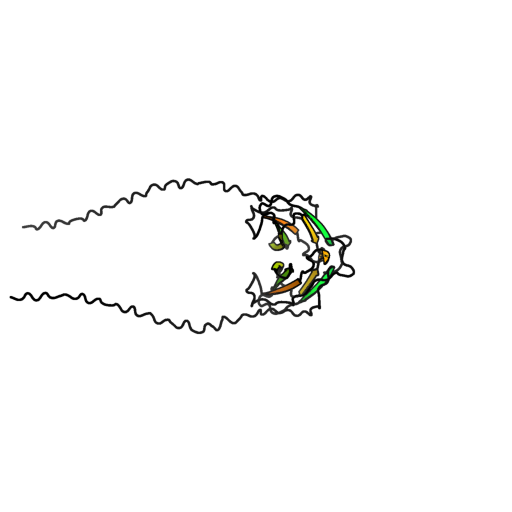127 ARG A C 1
ATOM 1016 O O . ARG A 1 127 ? -7.887 -17.875 -2.361 1 91.94 127 ARG A O 1
ATOM 1023 N N . ALA A 1 128 ? -6.828 -16.594 -3.842 1 95.69 128 ALA A N 1
ATOM 1024 C CA . ALA A 1 128 ? -5.586 -17.359 -3.756 1 95.69 128 ALA A CA 1
ATOM 1025 C C . ALA A 1 128 ? -4.562 -16.656 -2.873 1 95.69 128 ALA A C 1
ATOM 1027 O O . ALA A 1 128 ? -4.363 -15.438 -2.996 1 95.69 128 ALA A O 1
ATOM 1028 N N . TYR A 1 129 ? -3.92 -17.438 -2.061 1 96 129 TYR A N 1
ATOM 1029 C CA . TYR A 1 129 ? -2.959 -16.875 -1.113 1 96 129 TYR A CA 1
ATOM 1030 C C . TYR A 1 129 ? -1.549 -17.375 -1.419 1 96 129 TYR A C 1
ATOM 1032 O O . TYR A 1 129 ? -1.331 -18.562 -1.638 1 96 129 TYR A O 1
ATOM 1040 N N . GLY A 1 130 ? -0.589 -16.438 -1.474 1 96.88 130 GLY A N 1
ATOM 1041 C CA . GLY A 1 130 ? 0.812 -16.812 -1.38 1 96.88 130 GLY A CA 1
ATOM 1042 C C . GLY A 1 130 ? 1.245 -17.156 0.035 1 96.88 130 GLY A C 1
ATOM 1043 O O . GLY A 1 130 ? 0.477 -16.984 0.983 1 96.88 130 GLY A O 1
ATOM 1044 N N . PRO A 1 131 ? 2.482 -17.672 0.163 1 97.56 131 PRO A N 1
ATOM 1045 C CA . PRO A 1 131 ? 2.988 -17.922 1.514 1 97.56 131 PRO A CA 1
ATOM 1046 C C . PRO A 1 131 ? 3.211 -16.641 2.312 1 97.56 131 PRO A C 1
ATOM 1048 O O . PRO A 1 131 ? 3.439 -15.578 1.729 1 97.56 131 PRO A O 1
ATOM 1051 N N . LYS A 1 132 ? 3.055 -16.75 3.645 1 97.81 132 LYS A N 1
ATOM 1052 C CA . LYS A 1 132 ? 3.469 -15.68 4.543 1 97.81 132 LYS A CA 1
ATOM 1053 C C . LYS A 1 132 ? 4.977 -15.703 4.77 1 97.81 132 LYS A C 1
ATOM 1055 O O . LYS A 1 132 ? 5.516 -16.672 5.301 1 97.81 132 LYS A O 1
ATOM 1060 N N . LEU A 1 133 ? 5.703 -14.641 4.406 1 98.25 133 LEU A N 1
ATOM 1061 C CA . LEU A 1 133 ? 7.164 -14.633 4.453 1 98.25 133 LEU A CA 1
ATOM 1062 C C . LEU A 1 133 ? 7.672 -13.383 5.16 1 98.25 133 LEU A C 1
ATOM 1064 O O . LEU A 1 133 ? 7.059 -12.312 5.07 1 98.25 133 LEU A O 1
ATOM 1068 N N . PRO A 1 134 ? 8.797 -13.477 5.863 1 98.19 134 PRO A N 1
ATOM 1069 C CA . PRO A 1 134 ? 9.422 -12.281 6.445 1 98.19 134 PRO A CA 1
ATOM 1070 C C . PRO A 1 134 ? 10.141 -11.43 5.406 1 98.19 134 PRO A C 1
ATOM 1072 O O . PRO A 1 134 ? 10.359 -11.875 4.273 1 98.19 134 PRO A O 1
ATOM 1075 N N . LEU A 1 135 ? 10.43 -10.211 5.746 1 97.75 135 LEU A N 1
ATOM 1076 C CA . LEU A 1 135 ? 11.266 -9.297 4.973 1 97.75 135 LEU A CA 1
ATOM 1077 C C . LEU A 1 135 ? 12.617 -9.102 5.648 1 97.75 135 LEU A C 1
ATOM 1079 O O . LEU A 1 135 ? 12.688 -8.75 6.828 1 97.75 135 LEU A O 1
ATOM 1083 N N . VAL A 1 136 ? 13.641 -9.305 4.91 1 97 136 VAL A N 1
ATOM 1084 C CA . VAL A 1 136 ? 14.969 -9.125 5.48 1 97 136 VAL A CA 1
ATOM 1085 C C . VAL A 1 136 ? 15.688 -7.992 4.75 1 97 136 VAL A C 1
ATOM 1087 O O . VAL A 1 136 ? 15.297 -7.609 3.645 1 97 136 VAL A O 1
ATOM 1090 N N . GLU A 1 137 ? 16.766 -7.547 5.383 1 95.88 137 GLU A N 1
ATOM 1091 C CA . GLU A 1 137 ? 17.547 -6.469 4.797 1 95.88 137 GLU A CA 1
ATOM 1092 C C . GLU A 1 137 ? 18.328 -6.957 3.574 1 95.88 137 GLU A C 1
ATOM 1094 O O . GLU A 1 137 ? 18.969 -8.016 3.619 1 95.88 137 GLU A O 1
ATOM 1099 N N . GLY A 1 138 ? 18.219 -6.148 2.48 1 93.88 138 GLY A N 1
ATOM 1100 C CA . GLY A 1 138 ? 19.016 -6.449 1.299 1 93.88 138 GLY A CA 1
ATOM 1101 C C . GLY A 1 138 ? 20.453 -5.996 1.421 1 93.88 138 GLY A C 1
ATOM 1102 O O . GLY A 1 138 ? 20.75 -5.004 2.092 1 93.88 138 GLY A O 1
ATOM 1103 N N . GLU A 1 139 ? 21.328 -6.68 0.781 1 90.12 139 GLU A N 1
ATOM 1104 C CA . GLU A 1 139 ? 22.75 -6.336 0.825 1 90.12 139 GLU A CA 1
ATOM 1105 C C . GLU A 1 139 ? 23 -4.93 0.284 1 90.12 139 GLU A C 1
ATOM 1107 O O . GLU A 1 139 ? 23.828 -4.191 0.813 1 90.12 139 GLU A O 1
ATOM 1112 N N . ASN A 1 140 ? 22.25 -4.531 -0.706 1 83.88 140 ASN A N 1
ATOM 1113 C CA . ASN A 1 140 ? 22.469 -3.25 -1.369 1 83.88 140 ASN A CA 1
ATOM 1114 C C . ASN A 1 140 ? 21.219 -2.367 -1.316 1 83.88 140 ASN A C 1
ATOM 1116 O O . ASN A 1 140 ? 20.938 -1.632 -2.264 1 83.88 140 ASN A O 1
ATOM 1120 N N . GLU A 1 141 ? 20.516 -2.576 -0.202 1 87.19 141 GLU A N 1
ATOM 1121 C CA . GLU A 1 141 ? 19.312 -1.755 -0.176 1 87.19 141 GLU A CA 1
ATOM 1122 C C . GLU A 1 141 ? 19.656 -0.29 0.087 1 87.19 141 GLU A C 1
ATOM 1124 O O . GLU A 1 141 ? 20.594 0.014 0.819 1 87.19 141 GLU A O 1
ATOM 1129 N N . PRO A 1 142 ? 18.891 0.609 -0.53 1 82.38 142 PRO A N 1
ATOM 1130 C CA . PRO A 1 142 ? 19.078 2.033 -0.248 1 82.38 142 PRO A CA 1
ATOM 1131 C C . PRO A 1 142 ? 19.047 2.348 1.246 1 82.38 142 PRO A C 1
ATOM 1133 O O . PRO A 1 142 ? 18.344 1.681 2.004 1 82.38 142 PRO A O 1
ATOM 1136 N N . SER A 1 143 ? 19.781 3.332 1.636 1 80.12 143 SER A N 1
ATOM 1137 C CA . SER A 1 143 ? 19.875 3.699 3.045 1 80.12 143 SER A CA 1
ATOM 1138 C C . SER A 1 143 ? 18.797 4.703 3.422 1 80.12 143 SER A C 1
ATOM 1140 O O . SER A 1 143 ? 18.766 5.207 4.547 1 80.12 143 SER A O 1
ATOM 1142 N N . THR A 1 144 ? 17.953 4.914 2.467 1 75.75 144 THR A N 1
ATOM 1143 C CA . THR A 1 144 ? 16.938 5.922 2.766 1 75.75 144 THR A CA 1
ATOM 1144 C C . THR A 1 144 ? 15.719 5.281 3.412 1 75.75 144 THR A C 1
ATOM 1146 O O . THR A 1 144 ? 15.5 4.074 3.279 1 75.75 144 THR A O 1
ATOM 1149 N N . CYS A 1 145 ? 15 5.84 4.387 1 82.94 145 CYS A N 1
ATOM 1150 C CA . CYS A 1 145 ? 13.766 5.633 5.125 1 82.94 145 CYS A CA 1
ATOM 1151 C C . CYS A 1 145 ? 13.781 6.387 6.449 1 82.94 145 CYS A C 1
ATOM 1153 O O . CYS A 1 145 ? 14.805 6.41 7.137 1 82.94 145 CYS A O 1
ATOM 1155 N N . MET B 1 1 ? -101.312 5.762 3.656 1 40.94 1 MET B N 1
ATOM 1156 C CA . MET B 1 1 ? -100.375 5.727 4.762 1 40.94 1 MET B CA 1
ATOM 1157 C C . MET B 1 1 ? -98.938 5.531 4.246 1 40.94 1 MET B C 1
ATOM 1159 O O . MET B 1 1 ? -98.562 4.438 3.814 1 40.94 1 MET B O 1
ATOM 1163 N N . PHE B 1 2 ? -98.438 6.527 3.469 1 49.06 2 PHE B N 1
ATOM 1164 C CA . PHE B 1 2 ? -97.188 6.652 2.789 1 49.06 2 PHE B CA 1
ATOM 1165 C C . PHE B 1 2 ? -96 6.645 3.793 1 49.06 2 PHE B C 1
ATOM 1167 O O . PHE B 1 2 ? -96 7.43 4.742 1 49.06 2 PHE B O 1
ATOM 1174 N N . SER B 1 3 ? -95.5 5.422 4.07 1 44.44 3 SER B N 1
ATOM 1175 C CA . SER B 1 3 ? -94.375 5.16 4.91 1 44.44 3 SER B CA 1
ATOM 1176 C C . SER B 1 3 ? -93.125 5.922 4.406 1 44.44 3 SER B C 1
ATOM 1178 O O . SER B 1 3 ? -92.688 5.73 3.268 1 44.44 3 SER B O 1
ATOM 1180 N N . LEU B 1 4 ? -93 7.156 4.871 1 48.03 4 LEU B N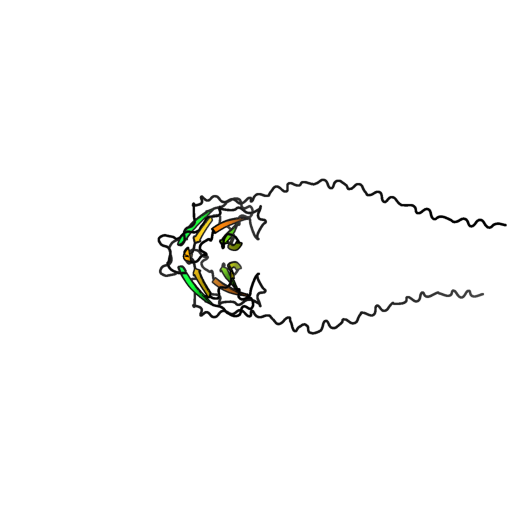 1
ATOM 1181 C CA . LEU B 1 4 ? -91.812 7.996 4.652 1 48.03 4 LEU B CA 1
ATOM 1182 C C . LEU B 1 4 ? -90.562 7.285 5.113 1 48.03 4 LEU B C 1
ATOM 1184 O O . LEU B 1 4 ? -90.438 6.953 6.293 1 48.03 4 LEU B O 1
ATOM 1188 N N . SER B 1 5 ? -89.938 6.508 4.219 1 48.03 5 SER B N 1
ATOM 1189 C CA . SER B 1 5 ? -88.625 5.906 4.449 1 48.03 5 SER B CA 1
ATOM 1190 C C . SER B 1 5 ? -87.625 6.969 4.77 1 48.03 5 SER B C 1
ATOM 1192 O O . SER B 1 5 ? -87.375 7.867 3.965 1 48.03 5 SER B O 1
ATOM 1194 N N . VAL B 1 6 ? -87.5 7.324 6.066 1 47.5 6 VAL B N 1
ATOM 1195 C CA . VAL B 1 6 ? -86.438 8.211 6.562 1 47.5 6 VAL B CA 1
ATOM 1196 C C . VAL B 1 6 ? -85.062 7.68 6.148 1 47.5 6 VAL B C 1
ATOM 1198 O O . VAL B 1 6 ? -84.688 6.594 6.578 1 47.5 6 VAL B O 1
ATOM 1201 N N . LEU B 1 7 ? -84.625 7.977 4.934 1 45.22 7 LEU B N 1
ATOM 1202 C CA . LEU B 1 7 ? -83.25 7.715 4.508 1 45.22 7 LEU B CA 1
ATOM 1203 C C . LEU B 1 7 ? -82.25 8.352 5.477 1 45.22 7 LEU B C 1
ATOM 1205 O O . LEU B 1 7 ? -82.25 9.57 5.613 1 45.22 7 LEU B O 1
ATOM 1209 N N . THR B 1 8 ? -82.062 7.695 6.617 1 43.97 8 THR B N 1
ATOM 1210 C CA . THR B 1 8 ? -81 8.133 7.523 1 43.97 8 THR B CA 1
ATOM 1211 C C . THR B 1 8 ? -79.688 8.258 6.789 1 43.97 8 THR B C 1
ATOM 1213 O O . THR B 1 8 ? -79.125 7.262 6.312 1 43.97 8 THR B O 1
ATOM 1216 N N . TYR B 1 9 ? -79.438 9.359 6.07 1 41.16 9 TYR B N 1
ATOM 1217 C CA . TYR B 1 9 ? -78.125 9.633 5.512 1 41.16 9 TYR B CA 1
ATOM 1218 C C . TYR B 1 9 ? -77.062 9.641 6.602 1 41.16 9 TYR B C 1
ATOM 1220 O O . TYR B 1 9 ? -77.188 10.398 7.57 1 41.16 9 TYR B O 1
ATOM 1228 N N . PRO B 1 10 ? -76.375 8.5 6.809 1 43.97 10 PRO B N 1
ATOM 1229 C CA . PRO B 1 10 ? -75.312 8.609 7.754 1 43.97 10 PRO B CA 1
ATOM 1230 C C . PRO B 1 10 ? -74.375 9.797 7.449 1 43.97 10 PRO B C 1
ATOM 1232 O O . PRO B 1 10 ? -73.938 9.977 6.301 1 43.97 10 PRO B O 1
ATOM 1235 N N . LEU B 1 11 ? -74.562 10.93 8.141 1 41.91 11 LEU B N 1
ATOM 1236 C CA . LEU B 1 11 ? -73.625 12.023 8.148 1 41.91 11 LEU B CA 1
ATOM 1237 C C . LEU B 1 11 ? -72.188 11.492 8.328 1 41.91 11 LEU B C 1
ATOM 1239 O O . LEU B 1 11 ? -71.875 10.891 9.352 1 41.91 11 LEU B O 1
ATOM 1243 N N . LEU 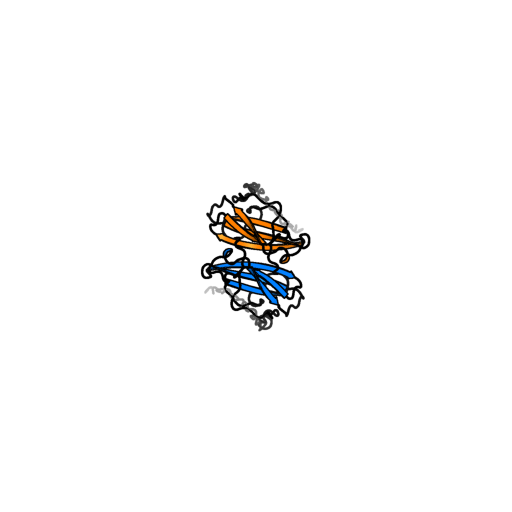B 1 12 ? -71.562 11.148 7.215 1 42.38 12 LEU B N 1
ATOM 1244 C CA . LEU B 1 12 ? -70.125 10.93 7.203 1 42.38 12 LEU B CA 1
ATOM 1245 C C . LEU B 1 12 ? -69.438 12.094 7.855 1 42.38 12 LEU B C 1
ATOM 1247 O O . LEU B 1 12 ? -69.375 13.203 7.32 1 42.38 12 LEU B O 1
ATOM 1251 N N . LEU B 1 13 ? -69.438 12.125 9.219 1 38.22 13 LEU B N 1
ATOM 1252 C CA . LEU B 1 13 ? -68.562 13.023 9.914 1 38.22 13 LEU B CA 1
ATOM 1253 C C . LEU B 1 13 ? -67.125 12.906 9.352 1 38.22 13 LEU B C 1
ATOM 1255 O O . LEU B 1 13 ? -66.5 11.867 9.5 1 38.22 13 LEU B O 1
ATOM 1259 N N . LEU B 1 14 ? -66.875 13.617 8.266 1 35.44 14 LEU B N 1
ATOM 1260 C CA . LEU B 1 14 ? -65.5 13.867 7.848 1 35.44 14 LEU B CA 1
ATOM 1261 C C . LEU B 1 14 ? -64.688 14.445 8.992 1 35.44 14 LEU B C 1
ATOM 1263 O O . LEU B 1 14 ? -64.938 15.578 9.422 1 35.44 14 LEU B O 1
ATOM 1267 N N . THR B 1 15 ? -64.375 13.555 9.977 1 38.06 15 THR B N 1
ATOM 1268 C CA . THR B 1 15 ? -63.344 14.039 10.922 1 38.06 15 THR B CA 1
ATOM 1269 C C . THR B 1 15 ? -62.156 14.656 10.188 1 38.06 15 THR B C 1
ATOM 1271 O O . THR B 1 15 ? -61.531 14 9.359 1 38.06 15 THR B O 1
ATOM 1274 N N . SER B 1 16 ? -62.25 15.953 9.945 1 35.31 16 SER B N 1
ATOM 1275 C CA . SER B 1 16 ? -61.094 16.719 9.57 1 35.31 16 SER B CA 1
ATOM 1276 C C . SER B 1 16 ? -59.875 16.359 10.453 1 35.31 16 SER B C 1
ATOM 1278 O O . SER B 1 16 ? -59.906 16.578 11.664 1 35.31 16 SER B O 1
ATOM 1280 N N . VAL B 1 17 ? -59.25 15.188 10.141 1 32.81 17 VAL B N 1
ATOM 1281 C CA . VAL B 1 17 ? -57.938 14.977 10.734 1 32.81 17 VAL B CA 1
ATOM 1282 C C . VAL B 1 17 ? -57.125 16.281 10.68 1 32.81 17 VAL B C 1
ATOM 1284 O O . VAL B 1 17 ? -56.844 16.797 9.602 1 32.81 17 VAL B O 1
ATOM 1287 N N . TYR B 1 18 ? -57.469 17.219 11.625 1 31.41 18 TYR B N 1
ATOM 1288 C CA . TYR B 1 18 ? -56.531 18.328 11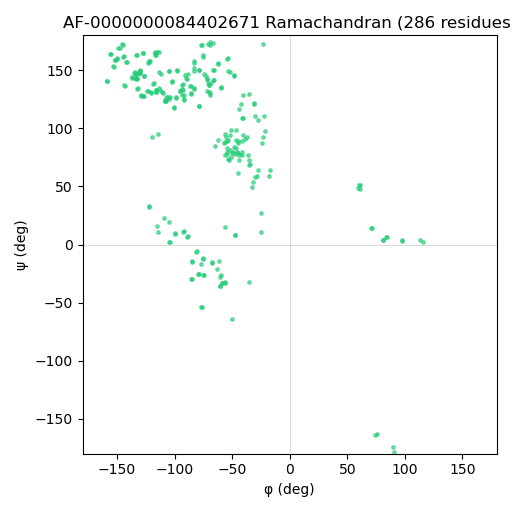.812 1 31.41 18 TYR B CA 1
ATOM 1289 C C . TYR B 1 18 ? -55.094 17.844 11.719 1 31.41 18 TYR B C 1
ATOM 1291 O O . TYR B 1 18 ? -54.656 16.969 12.477 1 31.41 18 TYR B O 1
ATOM 1299 N N . ALA B 1 19 ? -54.531 17.875 10.516 1 30.42 19 ALA B N 1
ATOM 1300 C CA . ALA B 1 19 ? -53.094 17.719 10.383 1 30.42 19 ALA B CA 1
ATOM 1301 C C . ALA B 1 19 ? -52.344 18.484 11.484 1 30.42 19 ALA B C 1
ATOM 1303 O O . ALA B 1 19 ? -52.625 19.656 11.727 1 30.42 19 ALA B O 1
ATOM 1304 N N . ALA B 1 20 ? -52.031 17.781 12.57 1 34.5 20 ALA B N 1
ATOM 1305 C CA . ALA B 1 20 ? -51.156 18.391 13.562 1 34.5 20 ALA B CA 1
ATOM 1306 C C . ALA B 1 20 ? -50.188 19.344 12.914 1 34.5 20 ALA B C 1
ATOM 1308 O O . ALA B 1 20 ? -49.781 19.156 11.758 1 34.5 20 ALA B O 1
ATOM 1309 N N . PRO B 1 21 ? -50.25 20.609 13.352 1 33.22 21 PRO B N 1
ATOM 1310 C CA . PRO B 1 21 ? -49.25 21.484 12.766 1 33.22 21 PRO B CA 1
ATOM 1311 C C . PRO B 1 21 ? -47.875 20.812 12.641 1 33.22 21 PRO B C 1
ATOM 1313 O O . PRO B 1 21 ? -47.531 19.953 13.461 1 33.22 21 PRO B O 1
ATOM 1316 N N . THR B 1 22 ? -47.469 20.484 11.352 1 34.28 22 THR B N 1
ATOM 1317 C CA . THR B 1 22 ? -46.062 20.156 11.164 1 34.28 22 THR B CA 1
ATOM 1318 C C . THR B 1 22 ? -45.156 20.984 12.086 1 34.28 22 THR B C 1
ATOM 1320 O O . THR B 1 22 ? -45.062 22.203 11.938 1 34.28 22 THR B O 1
ATOM 1323 N N . GLU B 1 23 ? -45.219 20.703 13.375 1 37.72 23 GLU B N 1
ATOM 1324 C CA . GLU B 1 23 ? -44.094 21.359 14.07 1 37.72 23 GLU B CA 1
ATOM 1325 C C . GLU B 1 23 ? -42.906 21.547 13.141 1 37.72 23 GLU B C 1
ATOM 1327 O O . GLU B 1 23 ? -42.5 20.609 12.438 1 37.72 23 GLU B O 1
ATOM 1332 N N . LYS B 1 24 ? -42.688 22.844 12.742 1 36.34 24 LYS B N 1
ATOM 1333 C CA . LYS B 1 24 ? -41.375 23.109 12.164 1 36.34 24 LYS B CA 1
ATOM 1334 C C . LYS B 1 24 ? -40.281 22.281 12.828 1 36.34 24 LYS B C 1
ATOM 1336 O O . LYS B 1 24 ? -40.031 22.422 14.023 1 36.34 24 LYS B O 1
ATOM 1341 N N . VAL B 1 25 ? -40.281 21.031 12.547 1 35.16 25 VAL B N 1
ATOM 1342 C CA . VAL B 1 25 ? -38.969 20.5 12.836 1 35.16 25 VAL B CA 1
ATOM 1343 C C . VAL B 1 25 ? -37.906 21.609 12.688 1 35.16 25 VAL B C 1
ATOM 1345 O O . VAL B 1 25 ? -37.688 22.109 11.586 1 35.16 25 VAL B O 1
ATOM 1348 N N . GLY B 1 26 ? -38 22.594 13.516 1 33.41 26 GLY B N 1
ATOM 1349 C CA . GLY B 1 26 ? -36.812 23.438 13.594 1 33.41 26 GLY B CA 1
ATOM 1350 C C . GLY B 1 26 ? -35.562 22.734 13.125 1 33.41 26 GLY B C 1
ATOM 1351 O O . GLY B 1 26 ? -35.312 21.594 13.516 1 33.41 26 GLY B O 1
ATOM 1352 N N . SER B 1 27 ? -35.25 23.016 11.852 1 34.81 27 SER B N 1
ATOM 1353 C CA . SER B 1 27 ? -33.938 22.703 11.336 1 34.81 27 SER B CA 1
ATOM 1354 C C . SER B 1 27 ? -32.875 22.828 12.422 1 34.81 27 SER B C 1
ATOM 1356 O O . SER B 1 27 ? -32.5 23.938 12.828 1 34.81 27 SER B O 1
ATOM 1358 N N . SER B 1 28 ? -33.031 22.281 13.547 1 34 28 SER B N 1
ATOM 1359 C CA . SER B 1 28 ? -31.734 22.219 14.195 1 34 28 SER B CA 1
ATOM 1360 C C . SER B 1 28 ? -30.609 22.094 13.164 1 34 28 SER B C 1
ATOM 1362 O O . SER B 1 28 ? -30.422 21.031 12.57 1 34 28 SER B O 1
ATOM 1364 N N . SER B 1 29 ? -30.516 23.031 12.258 1 34.88 29 SER B N 1
ATOM 1365 C CA . SER B 1 29 ? -29.219 23.391 11.703 1 34.88 29 SER B CA 1
ATOM 1366 C C . SER B 1 29 ? -28.094 23.062 12.68 1 34.88 29 SER B C 1
ATOM 1368 O O . SER B 1 29 ? -27.688 23.906 13.484 1 34.88 29 SER B O 1
ATOM 1370 N N . GLN B 1 30 ? -28.312 22.375 13.703 1 33.84 30 GLN B N 1
ATOM 1371 C CA . GLN B 1 30 ? -27.062 21.891 14.273 1 33.84 30 GLN B CA 1
ATOM 1372 C C . GLN B 1 30 ? -25.953 21.875 13.227 1 33.84 30 GLN B C 1
ATOM 1374 O O . GLN B 1 30 ? -26.156 21.438 12.094 1 33.84 30 GLN B O 1
ATOM 1379 N N . ASN B 1 31 ? -25.016 22.766 13.422 1 32.5 31 ASN B N 1
ATOM 1380 C CA . ASN B 1 31 ? -23.766 23.047 12.734 1 32.5 31 ASN B CA 1
ATOM 1381 C C . ASN B 1 31 ? -23.188 21.797 12.086 1 32.5 31 ASN B C 1
ATOM 1383 O O . ASN B 1 31 ? -22.719 20.891 12.773 1 32.5 31 ASN B O 1
ATOM 1387 N N . LEU B 1 32 ? -23.859 21.125 11.195 1 36 32 LEU B N 1
ATOM 1388 C CA . LEU B 1 32 ? -22.953 20.5 10.242 1 36 32 LEU B CA 1
ATOM 1389 C C . LEU B 1 32 ? -21.641 21.266 10.164 1 36 32 LEU B C 1
ATOM 1391 O O . LEU B 1 32 ? -21.484 22.141 9.305 1 36 32 LEU B O 1
ATOM 1395 N N . VAL B 1 33 ? -21.234 21.938 11.164 1 35.72 33 VAL B N 1
ATOM 1396 C CA . VAL B 1 33 ? -19.844 22.344 11.117 1 35.72 33 VAL B CA 1
ATOM 1397 C C . VAL B 1 33 ? -19.062 21.391 10.211 1 35.72 33 VAL B C 1
ATOM 1399 O O . VAL B 1 33 ? -19.031 20.188 10.453 1 35.72 33 VAL B O 1
ATOM 1402 N N . GLN B 1 34 ? -18.984 21.578 8.969 1 41.41 34 GLN B N 1
ATOM 1403 C CA . GLN B 1 34 ? -17.906 21.016 8.164 1 41.41 34 GLN B CA 1
ATOM 1404 C C . GLN B 1 34 ? -16.734 20.578 9.039 1 41.41 34 GLN B C 1
ATOM 1406 O O . GLN B 1 34 ? -15.969 21.406 9.523 1 41.41 34 GLN B O 1
ATOM 1411 N N . ARG B 1 35 ? -17 19.609 9.867 1 49.62 35 ARG B N 1
ATOM 1412 C CA . ARG B 1 35 ? -15.898 19.188 10.727 1 49.62 35 ARG B CA 1
ATOM 1413 C C . ARG B 1 35 ? -14.602 19.062 9.945 1 49.62 35 ARG B C 1
ATOM 1415 O O . ARG B 1 35 ? -14.469 18.172 9.086 1 49.62 35 ARG B O 1
ATOM 1422 N N . GLN B 1 36 ? -14.023 20.188 9.562 1 58.19 36 GLN B N 1
ATOM 1423 C CA . GLN B 1 36 ? -12.641 20.188 9.102 1 58.19 36 GLN B CA 1
ATOM 1424 C C . GLN B 1 36 ? -11.781 19.266 9.953 1 58.19 36 GLN B C 1
ATOM 1426 O O . GLN B 1 36 ? -12.055 19.062 11.141 1 58.19 36 GLN B O 1
ATOM 1431 N N . SER B 1 37 ? -11.117 18.453 9.258 1 68 37 SER B N 1
ATOM 1432 C CA . SER B 1 37 ? -10.195 17.578 9.969 1 68 37 SER B CA 1
ATOM 1433 C C . SER B 1 37 ? -9.43 18.328 11.047 1 68 37 SER B C 1
ATOM 1435 O O . SER B 1 37 ? -8.945 19.438 10.805 1 68 37 SER B O 1
ATOM 1437 N N . SER B 1 38 ? -9.57 17.891 12.312 1 87.12 38 SER B N 1
ATOM 1438 C CA . SER B 1 38 ? -8.68 18.453 13.328 1 87.12 38 SER B CA 1
ATOM 1439 C C . SER B 1 38 ? -7.223 18.109 13.031 1 87.12 38 SER B C 1
ATOM 1441 O O . SER B 1 38 ? -6.312 18.797 13.5 1 87.12 38 SER B O 1
ATOM 1443 N N . VAL B 1 39 ? -7.031 17.141 12.289 1 95.25 39 VAL B N 1
ATOM 1444 C CA . VAL B 1 39 ? -5.684 16.734 11.906 1 95.25 39 VAL B CA 1
ATOM 1445 C C . VAL B 1 39 ? -5.23 17.531 10.688 1 95.25 39 VAL B C 1
ATOM 1447 O O . VAL B 1 39 ? -6.012 17.75 9.758 1 95.25 39 VAL B O 1
ATOM 1450 N N . GLN B 1 40 ? -3.971 18 10.727 1 95.25 40 GLN B N 1
ATOM 1451 C CA . GLN B 1 40 ? -3.396 18.766 9.625 1 95.25 40 GLN B CA 1
ATOM 1452 C C . GLN B 1 40 ? -1.965 18.328 9.336 1 95.25 40 GLN B C 1
ATOM 1454 O O . GLN B 1 40 ? -1.212 18 10.258 1 95.25 40 GLN B O 1
ATOM 1459 N N . PHE B 1 41 ? -1.651 18.359 8.031 1 96.5 41 PHE B N 1
ATOM 1460 C CA . PHE B 1 41 ? -0.24 18.219 7.695 1 96.5 41 PHE B CA 1
ATOM 1461 C C . PHE B 1 41 ? 0.544 19.469 8.07 1 96.5 41 PHE B C 1
ATOM 1463 O O . PHE B 1 41 ? 0.06 20.578 7.898 1 96.5 41 PHE B O 1
ATOM 1470 N N . ASN B 1 42 ? 1.843 19.219 8.57 1 95.25 42 ASN B N 1
ATOM 1471 C CA . ASN B 1 42 ? 2.783 20.297 8.859 1 95.25 42 ASN B CA 1
ATOM 1472 C C . ASN B 1 42 ? 4 20.25 7.941 1 95.25 42 ASN B C 1
ATOM 1474 O O . ASN B 1 42 ? 4.965 20.984 8.133 1 95.25 42 ASN B O 1
ATOM 1478 N N . SER B 1 43 ? 3.934 19.516 7.02 1 92.75 43 SER B N 1
ATOM 1479 C CA . SER B 1 43 ? 5.078 19.266 6.152 1 92.75 43 SER B CA 1
ATOM 1480 C C . SER B 1 43 ? 5.141 20.281 5.012 1 92.75 43 SER B C 1
ATOM 1482 O O . SER B 1 43 ? 4.105 20.781 4.562 1 92.75 43 SER B O 1
ATOM 1484 N N . THR B 1 44 ? 6.387 20.594 4.637 1 95.44 44 THR B N 1
ATOM 1485 C CA . THR B 1 44 ? 6.602 21.188 3.32 1 95.44 44 THR B CA 1
ATOM 1486 C C . THR B 1 44 ? 6.664 20.109 2.24 1 95.44 44 THR B C 1
ATOM 1488 O O . THR B 1 44 ? 7.328 19.094 2.414 1 95.44 44 THR B O 1
ATOM 1491 N N . TRP B 1 45 ? 5.969 20.406 1.189 1 96.94 45 TRP B N 1
ATOM 1492 C CA . TRP B 1 45 ? 5.859 19.406 0.13 1 96.94 45 TRP B CA 1
ATOM 1493 C C . TRP B 1 45 ? 6.781 19.75 -1.038 1 96.94 45 TRP B C 1
ATOM 1495 O O . TRP B 1 45 ? 6.941 20.922 -1.384 1 96.94 45 TRP B O 1
ATOM 1505 N N . PRO B 1 46 ? 7.398 18.766 -1.62 1 97.25 46 PRO B N 1
ATOM 1506 C CA . PRO B 1 46 ? 8.109 19.016 -2.877 1 97.25 46 PRO B CA 1
ATOM 1507 C C . PRO B 1 46 ? 7.168 19.266 -4.051 1 97.25 46 PRO B C 1
ATOM 1509 O O . PRO B 1 46 ? 5.949 19.141 -3.906 1 97.25 46 PRO B O 1
ATOM 1512 N N . ASP B 1 47 ? 7.699 19.656 -5.211 1 97.31 47 ASP B N 1
ATOM 1513 C CA . ASP B 1 47 ? 6.898 19.844 -6.414 1 97.31 47 ASP B CA 1
ATOM 1514 C C . ASP B 1 47 ? 6.504 18.516 -7.031 1 97.31 47 ASP B C 1
ATOM 1516 O O . ASP B 1 47 ? 5.539 18.438 -7.793 1 97.31 47 ASP B O 1
ATOM 1520 N N . GLN B 1 48 ? 7.312 17.531 -6.766 1 97.31 48 GLN B N 1
ATOM 1521 C CA . GLN B 1 48 ? 7.109 16.172 -7.262 1 97.31 48 GLN B CA 1
ATOM 1522 C C . GLN B 1 48 ? 7.734 15.148 -6.32 1 97.31 48 GLN B C 1
ATOM 1524 O O . GLN B 1 48 ? 8.664 15.469 -5.574 1 97.31 48 GLN B O 1
ATOM 1529 N N . PHE B 1 49 ? 7.219 13.969 -6.305 1 97.38 49 PHE B N 1
ATOM 1530 C CA . PHE B 1 49 ? 7.887 12.844 -5.656 1 97.38 49 PHE B CA 1
ATOM 1531 C C . PHE B 1 49 ? 8.93 12.227 -6.586 1 97.38 49 PHE B C 1
ATOM 1533 O O . PHE B 1 49 ? 8.828 12.359 -7.809 1 97.38 49 PHE B O 1
ATOM 1540 N N . VAL B 1 50 ? 9.922 11.555 -5.977 1 96.12 50 VAL B N 1
ATOM 1541 C CA . VAL B 1 50 ? 11.023 10.992 -6.754 1 96.12 50 VAL B CA 1
ATOM 1542 C C . VAL B 1 50 ? 11.172 9.508 -6.434 1 96.12 50 VAL B C 1
ATOM 1544 O O . VAL B 1 50 ? 11.273 9.125 -5.266 1 96.12 50 VAL B O 1
ATOM 1547 N N . GLY B 1 51 ? 11.188 8.664 -7.504 1 95.31 51 GLY B N 1
ATOM 1548 C CA . GLY B 1 51 ? 11.422 7.242 -7.324 1 95.31 51 GLY B CA 1
ATOM 1549 C C . GLY B 1 51 ? 12.758 6.934 -6.672 1 95.31 51 GLY B C 1
ATOM 1550 O O . GLY B 1 51 ? 13.781 7.492 -7.059 1 95.31 51 GLY B O 1
ATOM 1551 N N . GLY B 1 52 ? 12.664 6.023 -5.695 1 93.12 52 GLY B N 1
ATOM 1552 C CA . GLY B 1 52 ? 13.891 5.652 -5.004 1 93.12 52 GLY B CA 1
ATOM 1553 C C . GLY B 1 52 ? 14.25 6.598 -3.873 1 93.12 52 GLY B C 1
ATOM 1554 O O . GLY B 1 52 ? 15.312 6.477 -3.268 1 93.12 52 GLY B O 1
ATOM 1555 N N . GLU B 1 53 ? 13.391 7.527 -3.553 1 93.56 53 GLU B N 1
ATOM 1556 C CA . GLU B 1 53 ? 13.633 8.484 -2.475 1 93.56 53 GLU B CA 1
ATOM 1557 C C . GLU B 1 53 ? 12.477 8.508 -1.486 1 93.56 53 GLU B C 1
ATOM 1559 O O . GLU B 1 53 ? 11.398 7.973 -1.768 1 93.56 53 GLU B O 1
ATOM 1564 N N . SER B 1 54 ? 12.766 9.094 -0.355 1 93.69 54 SER B N 1
ATOM 1565 C CA . SER B 1 54 ? 11.734 9.227 0.668 1 93.69 54 SER B CA 1
ATOM 1566 C C . SER B 1 54 ? 11.211 10.656 0.745 1 93.69 54 SER B C 1
ATOM 1568 O O . SER B 1 54 ? 11.93 11.602 0.408 1 93.69 54 SER B O 1
ATOM 1570 N N . VAL B 1 55 ? 10.031 10.734 1.086 1 95.38 55 VAL B N 1
ATOM 1571 C CA . VAL B 1 55 ? 9.438 12.016 1.453 1 95.38 55 VAL B CA 1
ATOM 1572 C C . VAL B 1 55 ? 9.078 12.016 2.938 1 95.38 55 VAL B C 1
ATOM 1574 O O . VAL B 1 55 ? 8.492 11.055 3.438 1 95.38 55 VAL B O 1
ATOM 1577 N N . SER B 1 56 ? 9.445 13.117 3.584 1 95.38 56 SER B N 1
ATOM 1578 C CA . SER B 1 56 ? 9.133 13.266 5 1 95.38 56 SER B CA 1
ATOM 1579 C C . SER B 1 56 ? 7.844 14.055 5.199 1 95.38 56 SER B C 1
ATOM 1581 O O . SER B 1 56 ? 7.652 15.109 4.582 1 95.38 56 SER B O 1
ATOM 1583 N N . MET B 1 57 ? 6.988 13.523 6.047 1 96.5 57 MET B N 1
ATOM 1584 C CA . MET B 1 57 ? 5.723 14.172 6.363 1 96.5 57 MET B CA 1
ATOM 1585 C C . MET B 1 57 ? 5.512 14.258 7.871 1 96.5 57 MET B C 1
ATOM 1587 O O . MET B 1 57 ? 5.961 13.383 8.617 1 96.5 57 MET B O 1
ATOM 1591 N N . SER B 1 58 ? 4.828 15.25 8.273 1 97.69 58 SER B N 1
ATOM 1592 C CA . SER B 1 58 ? 4.434 15.398 9.672 1 97.69 58 SER B CA 1
ATOM 1593 C C . SER B 1 58 ? 3.025 15.969 9.797 1 97.69 58 SER B C 1
ATOM 1595 O O . SER B 1 58 ? 2.508 16.562 8.852 1 97.69 58 SER B O 1
ATOM 1597 N N . TRP B 1 59 ? 2.387 15.734 10.891 1 97.19 59 TRP B N 1
ATOM 1598 C CA . TRP B 1 59 ? 1.007 16.141 11.133 1 97.19 59 TRP B CA 1
ATOM 1599 C C . TRP B 1 59 ? 0.771 16.406 12.617 1 97.19 59 TRP B C 1
ATOM 1601 O O . TRP B 1 59 ? 1.591 16.031 13.461 1 97.19 59 TRP B O 1
ATOM 1611 N N . THR B 1 60 ? -0.261 17.141 12.859 1 96.94 60 THR B N 1
ATOM 1612 C CA . THR B 1 60 ? -0.696 17.453 14.211 1 96.94 60 THR B CA 1
ATOM 1613 C C . THR B 1 60 ? -2.219 17.516 14.289 1 96.94 60 THR B C 1
ATOM 1615 O O . THR B 1 60 ? -2.9 17.484 13.266 1 96.94 60 THR B O 1
ATOM 1618 N N . GLY B 1 61 ? -2.709 17.422 15.594 1 95.38 61 GLY B N 1
ATOM 1619 C CA . GLY B 1 61 ? -4.105 17.781 15.789 1 95.38 61 GLY B CA 1
ATOM 1620 C C . GLY B 1 61 ? -4.977 16.609 16.188 1 95.38 61 GLY B C 1
ATOM 1621 O O . GLY B 1 61 ? -6.195 16.734 16.312 1 95.38 61 GLY B O 1
ATOM 1622 N N . SER B 1 62 ? -4.402 15.414 16.391 1 93.06 62 SER B N 1
ATOM 1623 C CA . SER B 1 62 ? -5.207 14.266 16.797 1 93.06 62 SER B CA 1
ATOM 1624 C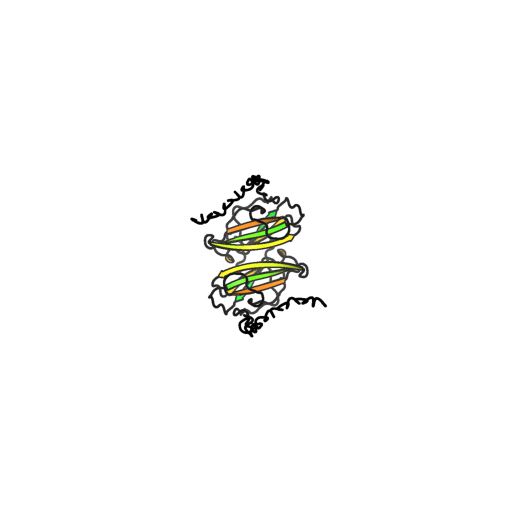 C . SER B 1 62 ? -5.719 14.414 18.219 1 93.06 62 SER B C 1
ATOM 1626 O O . SER B 1 62 ? -4.961 14.773 19.125 1 93.06 62 SER B O 1
ATOM 1628 N N . SER B 1 63 ? -6.949 14.07 18.438 1 91.56 63 SER B N 1
ATOM 1629 C CA . SER B 1 63 ? -7.523 14.07 19.781 1 91.56 63 SER B CA 1
ATOM 1630 C C . SER B 1 63 ? -7.242 12.758 20.5 1 91.56 63 SER B C 1
ATOM 1632 O O . SER B 1 63 ? -7.129 12.727 21.734 1 91.56 63 SER B O 1
ATOM 1634 N N . SER B 1 64 ? -7.133 11.719 19.797 1 90.94 64 SER B N 1
ATOM 1635 C CA . SER B 1 64 ? -6.922 10.391 20.359 1 90.94 64 SER B CA 1
ATOM 1636 C C . SER B 1 64 ? -5.441 10.133 20.625 1 90.94 64 SER B C 1
ATOM 1638 O O . SER B 1 64 ? -5.086 9.18 21.328 1 90.94 64 SER B O 1
ATOM 1640 N N . GLY B 1 65 ? -4.629 10.969 20.047 1 93.88 65 GLY B N 1
ATOM 1641 C CA . GLY B 1 65 ? -3.195 10.742 20.109 1 93.88 65 GLY B CA 1
ATOM 1642 C C . GLY B 1 65 ? -2.703 9.734 19.094 1 93.88 65 GLY B C 1
ATOM 1643 O O . GLY B 1 65 ? -1.52 9.391 19.062 1 93.88 65 GLY B O 1
ATOM 1644 N N . LYS B 1 66 ? -3.623 9.266 18.25 1 95.69 66 LYS B N 1
ATOM 1645 C CA . LYS B 1 66 ? -3.27 8.305 17.203 1 95.69 66 LYS B CA 1
ATOM 1646 C C . LYS B 1 66 ? -3.641 8.828 15.82 1 95.69 66 LYS B C 1
ATOM 1648 O O . LYS B 1 66 ? -4.488 9.719 15.695 1 95.69 66 LYS B O 1
ATOM 1653 N N . TYR B 1 67 ? -2.967 8.305 14.859 1 96.19 67 TYR B N 1
ATOM 1654 C CA . TYR B 1 67 ? -3.176 8.719 13.484 1 96.19 67 TYR B CA 1
ATOM 1655 C C . TYR B 1 67 ? -3.264 7.512 12.555 1 96.19 67 TYR B C 1
ATOM 1657 O O . TYR B 1 67 ? -2.635 6.48 12.805 1 96.19 67 TYR B O 1
ATOM 1665 N N . SER B 1 68 ? -4.051 7.672 11.523 1 96 68 SER B N 1
ATOM 1666 C CA . SER B 1 68 ? -3.998 6.812 10.344 1 96 68 SER B CA 1
ATOM 1667 C C . SER B 1 68 ? -3.58 7.594 9.109 1 96 68 SER B C 1
ATOM 1669 O O . SER B 1 68 ? -4.039 8.719 8.891 1 96 68 SER B O 1
ATOM 1671 N N . VAL B 1 69 ? -2.625 7.004 8.367 1 96.75 69 VAL B N 1
ATOM 1672 C CA . VAL B 1 69 ? -2.109 7.629 7.156 1 96.75 69 VAL B CA 1
ATOM 1673 C C . VAL B 1 69 ? -2.281 6.68 5.973 1 96.75 69 VAL B C 1
ATOM 1675 O O . VAL B 1 69 ? -1.974 5.488 6.074 1 96.75 69 VAL B O 1
ATOM 1678 N N . ALA B 1 70 ? -2.812 7.234 4.879 1 97.31 70 ALA B N 1
ATOM 1679 C CA . ALA B 1 70 ? -2.939 6.496 3.625 1 97.31 70 ALA B CA 1
ATOM 1680 C C . ALA B 1 70 ? -2.449 7.328 2.443 1 97.31 70 ALA B C 1
ATOM 1682 O O . ALA B 1 70 ? -2.158 8.516 2.594 1 97.31 70 ALA B O 1
ATOM 1683 N N . TRP B 1 71 ? -2.223 6.656 1.405 1 97.44 71 TRP B N 1
ATOM 1684 C CA . TRP B 1 71 ? -1.945 7.34 0.147 1 97.44 71 TRP B CA 1
ATOM 1685 C C . TRP B 1 71 ? -2.877 6.852 -0.957 1 97.44 71 TRP B C 1
ATOM 1687 O O . TRP B 1 71 ? -3.295 5.691 -0.955 1 97.44 71 TRP B O 1
ATOM 1697 N N . ILE B 1 72 ? -3.227 7.758 -1.812 1 96.25 72 ILE B N 1
ATOM 1698 C CA . ILE B 1 72 ? -4.043 7.496 -2.992 1 96.25 72 ILE B CA 1
ATOM 1699 C C . ILE B 1 72 ? -3.178 7.574 -4.246 1 96.25 72 ILE B C 1
ATOM 1701 O O . ILE B 1 72 ? -2.488 8.57 -4.473 1 96.25 72 ILE B O 1
ATOM 1705 N N . GLU B 1 73 ? -3.166 6.551 -4.996 1 97.19 73 GLU B N 1
ATOM 1706 C CA . GLU B 1 73 ? -2.609 6.57 -6.348 1 97.19 73 GLU B CA 1
ATOM 1707 C C . GLU B 1 73 ? -3.707 6.734 -7.395 1 97.19 73 GLU B C 1
ATOM 1709 O O . GLU B 1 73 ? -4.691 5.992 -7.391 1 97.19 73 GLU B O 1
ATOM 1714 N N . GLU B 1 74 ? -3.57 7.664 -8.195 1 95.75 74 GLU B N 1
ATOM 1715 C CA . GLU B 1 74 ? -4.406 7.812 -9.383 1 95.75 74 GLU B CA 1
ATOM 1716 C C . GLU B 1 74 ? -3.609 7.543 -10.656 1 95.75 74 GLU B C 1
ATOM 1718 O O . GLU B 1 74 ? -2.48 8.016 -10.797 1 95.75 74 GLU B O 1
ATOM 1723 N N . TYR B 1 75 ? -4.215 6.734 -11.383 1 92.69 75 TYR B N 1
ATOM 1724 C CA . TYR B 1 75 ? -3.541 6.438 -12.648 1 92.69 75 TYR B CA 1
ATOM 1725 C C . TYR B 1 75 ? -4.551 6.219 -13.766 1 92.69 75 TYR B C 1
ATOM 1727 O O . TYR B 1 75 ? -5.758 6.367 -13.562 1 92.69 75 TYR B O 1
ATOM 1735 N N . ASN B 1 76 ? -4.012 6.105 -15.016 1 91.75 76 ASN B N 1
ATOM 1736 C CA . ASN B 1 76 ? -4.859 6.02 -16.203 1 91.75 76 ASN B CA 1
ATOM 1737 C C . ASN B 1 76 ? -5.73 7.262 -16.359 1 91.75 76 ASN B C 1
ATOM 1739 O O . ASN B 1 76 ? -6.945 7.156 -16.547 1 91.75 76 ASN B O 1
ATOM 1743 N N . GLY B 1 77 ? -5.098 8.43 -16.234 1 89.62 77 GLY B N 1
ATOM 1744 C CA . GLY B 1 77 ? -5.762 9.711 -16.422 1 89.62 77 GLY B CA 1
ATOM 1745 C C . GLY B 1 77 ? -6.719 10.055 -15.305 1 89.62 77 GLY B C 1
ATOM 1746 O O . GLY B 1 77 ? -7.617 10.883 -15.477 1 89.62 77 GLY B O 1
ATOM 1747 N N . GLY B 1 78 ? -6.633 9.359 -14.219 1 88.5 78 GLY B N 1
ATOM 1748 C CA . GLY B 1 78 ? -7.508 9.617 -13.094 1 88.5 78 GLY B CA 1
ATOM 1749 C C . GLY B 1 78 ? -8.711 8.695 -13.039 1 88.5 78 GLY B C 1
ATOM 1750 O O . GLY B 1 78 ? -9.516 8.773 -12.109 1 88.5 78 GLY B O 1
ATOM 1751 N N . ASP B 1 79 ? -8.805 7.77 -13.906 1 90.06 79 ASP B N 1
ATOM 1752 C CA . ASP B 1 79 ? -9.938 6.855 -13.969 1 90.06 79 ASP B CA 1
ATOM 1753 C C . ASP B 1 79 ? -9.812 5.75 -12.922 1 90.06 79 ASP B C 1
ATOM 1755 O O . ASP B 1 79 ? -10.812 5.152 -12.516 1 90.06 79 ASP B O 1
ATOM 1759 N N . ASP B 1 80 ? -8.633 5.465 -12.539 1 89.81 80 ASP B N 1
ATOM 1760 C CA . ASP B 1 80 ? -8.391 4.414 -11.562 1 89.81 80 ASP B CA 1
ATOM 1761 C C . ASP B 1 80 ? -7.73 4.977 -10.305 1 89.81 80 ASP B C 1
ATOM 1763 O O . ASP B 1 80 ? -6.859 5.84 -10.391 1 89.81 80 ASP B O 1
ATOM 1767 N N . LEU B 1 81 ? -8.242 4.457 -9.227 1 93.31 81 LEU B N 1
ATOM 1768 C CA . LEU B 1 81 ? -7.75 4.906 -7.926 1 93.31 81 LEU B CA 1
ATOM 1769 C C . LEU B 1 81 ? -7.434 3.721 -7.023 1 93.31 81 LEU B C 1
ATOM 1771 O O . LEU B 1 81 ? -8.211 2.764 -6.953 1 93.31 81 LEU B O 1
ATOM 1775 N N . LEU B 1 82 ? -6.309 3.826 -6.418 1 94.38 82 LEU B N 1
ATOM 1776 C CA . LEU B 1 82 ? -5.949 2.879 -5.367 1 94.38 82 LEU B CA 1
ATOM 1777 C C . LEU B 1 82 ? -5.703 3.6 -4.043 1 94.38 82 LEU B C 1
ATOM 1779 O O . LEU B 1 82 ? -4.992 4.605 -4.004 1 94.38 82 LEU B O 1
ATOM 1783 N N . LEU B 1 83 ? -6.316 3.098 -3.033 1 94.88 83 LEU B N 1
ATOM 1784 C CA . LEU B 1 83 ? -6.074 3.582 -1.68 1 94.88 83 LEU B CA 1
ATOM 1785 C C . LEU B 1 83 ? -5.289 2.559 -0.868 1 94.88 83 LEU B C 1
ATOM 1787 O O . LEU B 1 83 ? -5.715 1.409 -0.731 1 94.88 83 LEU B O 1
ATOM 1791 N N . ASN B 1 84 ? -4.164 2.992 -0.35 1 96.31 84 ASN B N 1
ATOM 1792 C CA . ASN B 1 84 ? -3.314 2.121 0.454 1 96.31 84 ASN B CA 1
ATOM 1793 C C . ASN B 1 84 ? -2.918 2.783 1.771 1 96.31 84 ASN B C 1
ATOM 1795 O O . ASN B 1 84 ? -2.686 3.992 1.817 1 96.31 84 ASN B O 1
ATOM 1799 N N . PHE B 1 85 ? -2.779 1.964 2.746 1 95.69 85 PHE B N 1
ATOM 1800 C CA . PHE B 1 85 ? -2.43 2.473 4.066 1 95.69 85 PHE B CA 1
ATOM 1801 C C . PHE B 1 85 ? -0.918 2.469 4.266 1 95.69 85 PHE B C 1
ATOM 1803 O O . PHE B 1 85 ? -0.243 1.499 3.916 1 95.69 85 PHE B O 1
ATOM 1810 N N . VAL B 1 86 ? -0.492 3.57 4.746 1 95.81 86 VAL B N 1
ATOM 1811 C CA . VAL B 1 86 ? 0.869 3.598 5.273 1 95.81 86 VAL B CA 1
ATOM 1812 C C . VAL B 1 86 ? 0.907 2.918 6.637 1 95.81 86 VAL B C 1
ATOM 1814 O O . VAL B 1 86 ? 1.727 2.025 6.871 1 95.81 86 VAL B O 1
ATOM 1817 N N . PHE B 1 87 ? 0.073 3.373 7.508 1 93.94 87 PHE B N 1
ATOM 1818 C CA . PHE B 1 87 ? -0.203 2.744 8.789 1 93.94 87 PHE B CA 1
ATOM 1819 C C . PHE B 1 87 ? -1.592 3.123 9.297 1 93.94 87 PHE B C 1
ATOM 1821 O O . PHE B 1 87 ? -2.207 4.062 8.781 1 93.94 87 PHE B O 1
ATOM 1828 N N . GLN B 1 88 ? -2.045 2.289 10.305 1 93.88 88 GLN B N 1
ATOM 1829 C CA . GLN B 1 88 ? -3.357 2.537 10.891 1 93.88 88 GLN B CA 1
ATOM 1830 C C . GLN B 1 88 ? -3.275 2.582 12.414 1 93.88 88 GLN B C 1
ATOM 1832 O O . GLN B 1 88 ? -2.68 1.7 13.039 1 93.88 88 GLN B O 1
ATOM 1837 N N . ASP B 1 89 ? -3.83 3.672 12.945 1 94.06 89 ASP B N 1
ATOM 1838 C CA . ASP B 1 89 ? -4.051 3.789 14.383 1 94.06 89 ASP B CA 1
ATOM 1839 C C . ASP B 1 89 ? -2.734 3.703 15.148 1 94.06 89 ASP B C 1
ATOM 1841 O O . ASP B 1 89 ? -2.617 2.938 16.109 1 94.06 89 ASP B O 1
ATOM 1845 N N . GLU B 1 90 ? -1.784 4.516 14.734 1 94.31 90 GLU B N 1
ATOM 1846 C CA . GLU B 1 90 ? -0.469 4.574 15.367 1 94.31 90 GLU B CA 1
ATOM 1847 C C . GLU B 1 90 ? -0.209 5.949 15.977 1 94.31 90 GLU B C 1
ATOM 1849 O O . GLU B 1 90 ? -0.857 6.93 15.609 1 94.31 90 GLU B O 1
ATOM 1854 N N . ALA B 1 91 ? 0.753 5.992 16.828 1 95 91 ALA B N 1
ATOM 1855 C CA . ALA B 1 91 ? 1.031 7.234 17.547 1 95 91 ALA B CA 1
ATOM 1856 C C . ALA B 1 91 ? 2.078 8.07 16.812 1 95 91 ALA B C 1
ATOM 1858 O O . ALA B 1 91 ? 2.549 9.078 17.328 1 95 91 ALA B O 1
ATOM 1859 N N . TYR B 1 92 ? 2.41 7.738 15.625 1 95 92 TYR B N 1
ATOM 1860 C CA . TYR B 1 92 ? 3.41 8.484 14.867 1 95 92 TYR B CA 1
ATOM 1861 C C . TYR B 1 92 ? 2.893 9.867 14.492 1 95 92 TYR B C 1
ATOM 1863 O O . TYR B 1 92 ? 1.809 10 13.914 1 95 92 TYR B O 1
ATOM 1871 N N . ASP B 1 93 ? 3.723 10.836 14.789 1 96 93 ASP B N 1
ATOM 1872 C CA . ASP B 1 93 ? 3.355 12.188 14.367 1 96 93 ASP B CA 1
ATOM 1873 C C . ASP B 1 93 ? 4.191 12.625 13.164 1 96 93 ASP B C 1
ATOM 1875 O O . ASP B 1 93 ? 4.148 13.797 12.766 1 96 93 ASP B O 1
ATOM 1879 N N . HIS B 1 94 ? 5 11.789 12.719 1 95.94 94 HIS B N 1
ATOM 1880 C CA . HIS B 1 94 ? 5.801 11.945 11.508 1 95.94 94 HIS B CA 1
ATOM 1881 C C . HIS B 1 94 ? 6.117 10.594 10.883 1 95.94 94 HIS B C 1
ATOM 1883 O O . HIS B 1 94 ? 6.004 9.555 11.547 1 95.94 94 HIS B O 1
ATOM 1889 N N . TYR B 1 95 ? 6.441 10.648 9.602 1 95.25 95 TYR B N 1
ATOM 1890 C CA . TYR B 1 95 ? 6.777 9.43 8.883 1 95.25 95 TYR B CA 1
ATOM 1891 C C . TYR B 1 95 ? 7.594 9.742 7.633 1 95.25 95 TYR B C 1
ATOM 1893 O O . TYR B 1 95 ? 7.344 10.734 6.953 1 95.25 95 TYR B O 1
ATOM 1901 N N . ASP B 1 96 ? 8.555 8.922 7.375 1 95 96 ASP B N 1
ATOM 1902 C CA . ASP B 1 96 ? 9.266 8.938 6.098 1 95 96 ASP B CA 1
ATOM 1903 C C . ASP B 1 96 ? 8.758 7.828 5.176 1 95 96 ASP B C 1
ATOM 1905 O O . ASP B 1 96 ? 8.898 6.645 5.48 1 95 96 ASP B O 1
ATOM 1909 N N . PHE B 1 97 ? 8.211 8.297 4.039 1 96.06 97 PHE B N 1
ATOM 1910 C CA . PHE B 1 97 ? 7.688 7.328 3.084 1 96.06 97 PHE B CA 1
ATOM 1911 C C . PHE B 1 97 ? 8.633 7.176 1.898 1 96.06 97 PHE B C 1
ATOM 1913 O O . PHE B 1 97 ? 8.977 8.156 1.24 1 96.06 97 PHE B O 1
ATOM 1920 N N . TYR B 1 98 ? 8.992 5.934 1.644 1 95.94 98 TYR B N 1
ATOM 1921 C CA . TYR B 1 98 ? 9.875 5.621 0.525 1 95.94 98 TYR B CA 1
ATOM 1922 C C . TYR B 1 98 ? 9.07 5.266 -0.72 1 95.94 98 TYR B C 1
ATOM 1924 O O . TYR B 1 98 ? 8.211 4.379 -0.681 1 95.94 98 TYR B O 1
ATOM 1932 N N . PHE B 1 99 ? 9.383 5.91 -1.816 1 96.25 99 PHE B N 1
ATOM 1933 C CA . PHE B 1 99 ? 8.781 5.543 -3.096 1 96.25 99 PHE B CA 1
ATOM 1934 C C . PHE B 1 99 ? 9.648 4.527 -3.826 1 96.25 99 PHE B C 1
ATOM 1936 O O . PHE B 1 99 ? 10.828 4.781 -4.094 1 96.25 99 PHE B O 1
ATOM 1943 N N . ALA B 1 100 ? 9.031 3.459 -4.148 1 94.81 100 ALA B N 1
ATOM 1944 C CA . ALA B 1 100 ? 9.695 2.529 -5.059 1 94.81 100 ALA B CA 1
ATOM 1945 C C . ALA B 1 100 ? 10.133 3.232 -6.34 1 94.81 100 ALA B C 1
ATOM 1947 O O . ALA B 1 100 ? 9.617 4.301 -6.676 1 94.81 100 ALA B O 1
ATOM 1948 N N . PRO B 1 101 ? 11.055 2.658 -7.027 1 94 101 PRO B N 1
ATOM 1949 C CA . PRO B 1 101 ? 11.461 3.248 -8.305 1 94 101 PRO B CA 1
ATOM 1950 C C . PRO B 1 101 ? 10.273 3.604 -9.195 1 94 101 PRO B C 1
ATOM 1952 O O . PRO B 1 101 ? 9.289 2.865 -9.234 1 94 101 PRO B O 1
ATOM 1955 N N . ALA B 1 102 ? 10.414 4.668 -9.93 1 95.25 102 ALA B N 1
ATOM 1956 C CA . ALA B 1 102 ? 9.312 5.195 -10.734 1 95.25 102 ALA B CA 1
ATOM 1957 C C . ALA B 1 102 ? 8.812 4.156 -11.734 1 95.25 102 ALA B C 1
ATOM 1959 O O . ALA B 1 102 ? 7.621 4.09 -12.031 1 95.25 102 ALA B O 1
ATOM 1960 N N . ARG B 1 103 ? 9.68 3.346 -12.219 1 93.06 103 ARG B N 1
ATOM 1961 C CA . ARG B 1 103 ? 9.359 2.354 -13.242 1 93.06 103 ARG B CA 1
ATOM 1962 C C . ARG B 1 103 ? 8.43 1.277 -12.688 1 93.06 103 ARG B C 1
ATOM 1964 O O . ARG B 1 103 ? 7.859 0.49 -13.445 1 93.06 103 ARG B O 1
ATOM 1971 N N . CYS B 1 104 ? 8.281 1.169 -11.375 1 93.75 104 CYS B N 1
ATOM 1972 C CA . CYS B 1 104 ? 7.414 0.17 -10.758 1 93.75 104 CYS B CA 1
ATOM 1973 C C . CYS B 1 104 ? 5.961 0.627 -10.766 1 93.75 104 CYS B C 1
ATOM 1975 O O . CYS B 1 104 ? 5.066 -0.121 -10.367 1 93.75 104 CYS B O 1
ATOM 1977 N N . TRP B 1 105 ? 5.723 1.791 -11.164 1 94.12 105 TRP B N 1
ATOM 1978 C CA . TRP B 1 105 ? 4.398 2.4 -11.156 1 94.12 105 TRP B CA 1
ATOM 1979 C C . TRP B 1 105 ? 3.898 2.652 -12.57 1 94.12 105 TRP B C 1
ATOM 1981 O O . TRP B 1 105 ? 4.68 2.613 -13.523 1 94.12 105 TRP B O 1
ATOM 1991 N N . LYS B 1 106 ? 2.631 2.914 -12.625 1 90.38 106 LYS B N 1
ATOM 1992 C CA . LYS B 1 106 ? 2.1 3.352 -13.914 1 90.38 106 LYS B CA 1
ATOM 1993 C C . LYS B 1 106 ? 2.662 4.715 -14.305 1 90.38 106 LYS B C 1
ATOM 1995 O O . LYS B 1 106 ? 2.848 5.586 -13.453 1 90.38 106 LYS B O 1
ATOM 2000 N N . PRO B 1 107 ? 2.98 4.965 -15.609 1 89.38 107 PRO B N 1
ATOM 2001 C CA . PRO B 1 107 ? 3.68 6.176 -16.047 1 89.38 107 PRO B CA 1
ATOM 2002 C C . PRO B 1 107 ? 2.918 7.453 -15.711 1 89.38 107 PRO B C 1
ATOM 2004 O O . PRO B 1 107 ? 3.527 8.516 -15.562 1 89.38 107 PRO B O 1
ATOM 2007 N N . ASP B 1 108 ? 1.633 7.508 -15.562 1 92.5 108 ASP B N 1
ATOM 2008 C CA . ASP B 1 108 ? 0.877 8.734 -15.32 1 92.5 108 ASP B CA 1
ATOM 2009 C C . ASP B 1 108 ? 0.339 8.781 -13.898 1 92.5 108 ASP B C 1
ATOM 2011 O O . ASP B 1 108 ? -0.583 9.539 -13.602 1 92.5 108 ASP B O 1
ATOM 2015 N N . SER B 1 109 ? 0.984 8.055 -13.109 1 95.25 109 SER B N 1
ATOM 2016 C CA . SER B 1 109 ? 0.495 7.98 -11.742 1 95.25 109 SER B CA 1
ATOM 2017 C C . SER B 1 109 ? 0.729 9.289 -10.992 1 95.25 109 SER B C 1
ATOM 2019 O O . SER B 1 109 ? 1.778 9.922 -11.148 1 95.25 109 SER B O 1
ATOM 2021 N N . THR B 1 110 ? -0.227 9.688 -10.234 1 97.88 110 THR B N 1
ATOM 2022 C CA . THR B 1 110 ? -0.086 10.734 -9.227 1 97.88 110 THR B CA 1
ATOM 2023 C C . THR B 1 110 ? -0.448 10.211 -7.844 1 97.88 110 THR B C 1
ATOM 2025 O O . THR B 1 110 ? -1.176 9.219 -7.719 1 97.88 110 THR B O 1
ATOM 2028 N N . PHE B 1 111 ? 0.074 10.906 -6.871 1 97.81 111 PHE B N 1
ATOM 2029 C CA . PHE B 1 111 ? -0.095 10.422 -5.504 1 97.81 111 PHE B CA 1
ATOM 2030 C C . PHE B 1 111 ? -0.526 11.562 -4.582 1 97.81 111 PHE B C 1
ATOM 2032 O O . PHE B 1 111 ? -0.102 12.703 -4.758 1 97.81 111 PHE B O 1
ATOM 2039 N N . ARG B 1 112 ? -1.305 11.203 -3.643 1 97.5 112 ARG B N 1
ATOM 2040 C CA . ARG B 1 112 ? -1.729 12.117 -2.586 1 97.5 112 ARG B CA 1
ATOM 2041 C C . ARG B 1 112 ? -1.839 11.391 -1.248 1 97.5 112 ARG B C 1
ATOM 2043 O O . ARG B 1 112 ? -2.418 10.305 -1.17 1 97.5 112 ARG B O 1
ATOM 2050 N N . PHE B 1 113 ? -1.344 12.031 -0.214 1 97.81 113 PHE B N 1
ATOM 2051 C CA . PHE B 1 113 ? -1.438 11.445 1.119 1 97.81 113 PHE B CA 1
ATOM 2052 C C . PHE B 1 113 ? -2.627 12.023 1.88 1 97.81 113 PHE B C 1
ATOM 2054 O O . PHE B 1 113 ? -2.996 13.18 1.68 1 97.81 113 PHE B O 1
ATOM 2061 N N . ILE B 1 114 ? -3.168 11.172 2.76 1 97.06 114 ILE B N 1
ATOM 2062 C CA . ILE B 1 114 ? -4.25 11.578 3.654 1 97.06 114 ILE B CA 1
ATOM 2063 C C . ILE B 1 114 ? -3.934 11.125 5.078 1 97.06 114 ILE B C 1
ATOM 2065 O O . ILE B 1 114 ? -3.359 10.055 5.285 1 97.06 114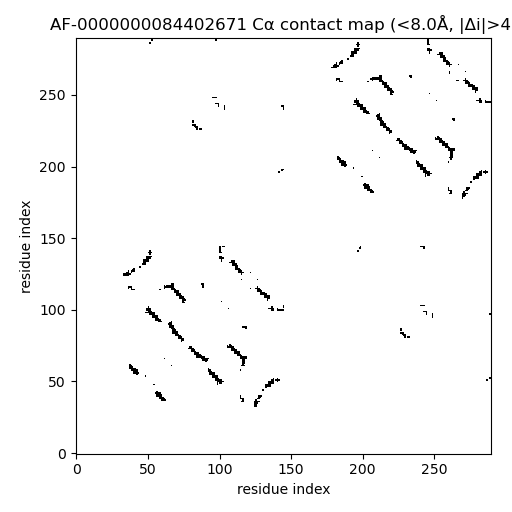 ILE B O 1
ATOM 2069 N N . VAL B 1 115 ? -4.297 11.969 5.996 1 97.5 115 VAL B N 1
ATOM 2070 C CA . VAL B 1 115 ? -4.145 11.633 7.406 1 97.5 115 VAL B CA 1
ATOM 2071 C C . VAL B 1 115 ? -5.426 11.977 8.164 1 97.5 115 VAL B C 1
ATOM 2073 O O . VAL B 1 115 ? -6.102 12.953 7.84 1 97.5 115 VAL B O 1
ATOM 2076 N N . TRP B 1 116 ? -5.738 11.133 9.086 1 96.5 116 TRP B N 1
ATOM 2077 C CA . TRP B 1 116 ? -6.91 11.398 9.914 1 96.5 116 TRP B CA 1
ATOM 2078 C C . TRP B 1 116 ? -6.719 10.859 11.328 1 96.5 116 TRP B C 1
ATOM 2080 O O . TRP B 1 116 ? -5.75 10.148 11.602 1 96.5 116 TRP B O 1
ATOM 2090 N N . ASP B 1 117 ? -7.621 11.258 12.156 1 94.06 117 ASP B N 1
ATOM 2091 C CA . ASP B 1 117 ? -7.594 10.93 13.578 1 94.06 117 ASP B CA 1
ATOM 2092 C C . ASP B 1 117 ? -8.242 9.578 13.844 1 94.06 117 ASP B C 1
ATOM 2094 O O . ASP B 1 117 ? -9.367 9.328 13.406 1 94.06 117 ASP B O 1
ATOM 2098 N N . GLY B 1 118 ? -7.5 8.766 14.578 1 80.12 118 GLY B N 1
ATOM 2099 C CA . GLY B 1 118 ? -8.055 7.59 15.227 1 80.12 118 GLY B CA 1
ATOM 2100 C C . GLY B 1 118 ? -8.312 6.445 14.258 1 80.12 118 GLY B C 1
ATOM 2101 O O . GLY B 1 118 ? -7.699 6.387 13.188 1 80.12 118 GLY B O 1
ATOM 2102 N N . GLU B 1 119 ? -9.133 5.473 14.703 1 79.94 119 GLU B N 1
ATOM 2103 C CA . GLU B 1 119 ? -9.422 4.227 14 1 79.94 119 GLU B CA 1
ATOM 2104 C C . GLU B 1 119 ? -10.508 4.426 12.953 1 79.94 119 GLU B C 1
ATOM 2106 O O . GLU B 1 119 ? -11.344 5.32 13.078 1 79.94 119 GLU B O 1
ATOM 2111 N N . GLY B 1 120 ? -10.352 3.516 11.922 1 81.94 120 GLY B N 1
ATOM 2112 C CA . GLY B 1 120 ? -11.359 3.531 10.875 1 81.94 120 GLY B CA 1
ATOM 2113 C C . GLY B 1 120 ? -11.016 4.477 9.734 1 81.94 120 GLY B C 1
ATOM 2114 O O . GLY B 1 120 ? -9.859 4.879 9.578 1 81.94 120 GLY B O 1
ATOM 2115 N N . PHE B 1 121 ? -11.93 4.625 8.82 1 85.81 121 PHE B N 1
ATOM 2116 C CA . PHE B 1 121 ? -11.797 5.5 7.66 1 85.81 121 PHE B CA 1
ATOM 2117 C C . PHE B 1 121 ? -12.883 6.57 7.668 1 85.81 121 PHE B C 1
ATOM 2119 O O . PHE B 1 121 ? -14.016 6.324 7.238 1 85.81 121 PHE B O 1
ATOM 2126 N N . PRO B 1 122 ? -12.609 7.676 8.219 1 89.12 122 PRO B N 1
ATOM 2127 C CA . PRO B 1 122 ? -13.617 8.719 8.375 1 89.12 122 PRO B CA 1
ATOM 2128 C C . PRO B 1 122 ? -14.078 9.297 7.039 1 89.12 122 PRO B C 1
ATOM 2130 O O . PRO B 1 122 ? -13.492 8.992 5.996 1 89.12 122 PRO B O 1
ATOM 2133 N N . LEU B 1 123 ? -15.102 10.156 7.133 1 89.19 123 LEU B N 1
ATOM 2134 C CA . LEU B 1 123 ? -15.586 10.859 5.949 1 89.19 123 LEU B CA 1
ATOM 2135 C C . LEU B 1 123 ? -14.5 11.758 5.367 1 89.19 123 LEU B C 1
ATOM 2137 O O . LEU B 1 123 ? -13.602 12.203 6.09 1 89.19 123 LEU B O 1
ATOM 2141 N N . PRO B 1 124 ? -14.688 12.016 4.039 1 87.62 124 PRO B N 1
ATOM 2142 C CA . PRO B 1 124 ? -13.648 12.805 3.379 1 87.62 124 PRO B CA 1
ATOM 2143 C C . PRO B 1 124 ? -13.406 14.148 4.059 1 87.62 124 PRO B C 1
ATOM 2145 O O . PRO B 1 124 ? -12.266 14.602 4.148 1 87.62 124 PRO B O 1
ATOM 2148 N N . GLU B 1 125 ? -14.391 14.75 4.613 1 86.88 125 GLU B N 1
ATOM 2149 C CA . GLU B 1 125 ? -14.266 16.078 5.203 1 86.88 125 GLU B CA 1
ATOM 2150 C C . GLU B 1 125 ? -13.531 16.016 6.543 1 86.88 125 GLU B C 1
ATOM 2152 O O . GLU B 1 125 ? -13.102 17.047 7.062 1 86.88 125 GLU B O 1
ATOM 2157 N N . GLN B 1 126 ? -13.359 14.844 7.047 1 87.38 126 GLN B N 1
ATOM 2158 C CA . GLN B 1 126 ? -12.695 14.656 8.336 1 87.38 126 GLN B CA 1
ATOM 2159 C C . GLN B 1 126 ? -11.234 14.258 8.148 1 87.38 126 GLN B C 1
ATOM 2161 O O . GLN B 1 126 ? -10.547 13.93 9.117 1 87.38 126 GLN B O 1
ATOM 2166 N N . ARG B 1 127 ? -10.797 14.336 6.957 1 92 127 ARG B N 1
ATOM 2167 C CA . ARG B 1 127 ? -9.422 13.969 6.625 1 92 127 ARG B CA 1
ATOM 2168 C C . ARG B 1 127 ? -8.609 15.188 6.211 1 92 127 ARG B C 1
ATOM 2170 O O . ARG B 1 127 ? -9.156 16.156 5.68 1 92 127 ARG B O 1
ATOM 2177 N N . ALA B 1 128 ? -7.363 15.133 6.543 1 95.69 128 ALA B N 1
ATOM 2178 C CA . ALA B 1 128 ? -6.43 16.094 5.965 1 95.69 128 ALA B CA 1
ATOM 2179 C C . ALA B 1 128 ? -5.777 15.539 4.707 1 95.69 128 ALA B C 1
ATOM 2181 O O . ALA B 1 128 ? -5.344 14.383 4.684 1 95.69 128 ALA B O 1
ATOM 2182 N N . TYR B 1 129 ? -5.668 16.391 3.723 1 95.94 129 TYR B N 1
ATOM 2183 C CA . TYR B 1 129 ? -5.129 15.969 2.432 1 95.94 129 TYR B CA 1
ATOM 2184 C C . TYR B 1 129 ? -3.83 16.703 2.121 1 95.94 129 TYR B C 1
ATOM 2186 O O . TYR B 1 129 ? -3.75 17.922 2.266 1 95.94 129 TYR B O 1
ATOM 2194 N N . GLY B 1 130 ? -2.791 15.969 1.719 1 96.62 130 GLY B N 1
ATOM 2195 C CA . GLY B 1 130 ? -1.651 16.578 1.053 1 96.62 130 GLY B CA 1
ATOM 2196 C C . GLY B 1 130 ? -1.923 16.922 -0.4 1 96.62 130 GLY B C 1
ATOM 2197 O O . GLY B 1 130 ? -2.979 16.578 -0.937 1 96.62 130 GLY B O 1
ATOM 2198 N N . PRO B 1 131 ? -0.964 17.641 -1.004 1 97.25 131 PRO B N 1
ATOM 2199 C CA . PRO B 1 131 ? -1.133 17.922 -2.432 1 97.25 131 PRO B CA 1
ATOM 2200 C C . PRO B 1 131 ? -1.058 16.656 -3.293 1 97.25 131 PRO B C 1
ATOM 2202 O O . PRO B 1 131 ? -0.43 15.68 -2.9 1 97.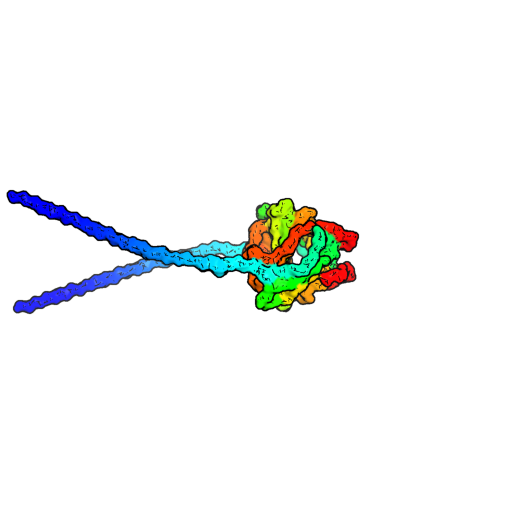25 131 PRO B O 1
ATOM 2205 N N . LYS B 1 132 ? -1.791 16.688 -4.434 1 97.56 132 LYS B N 1
ATOM 2206 C CA . LYS B 1 132 ? -1.621 15.672 -5.461 1 97.56 132 LYS B CA 1
ATOM 2207 C C . LYS B 1 132 ? -0.377 15.938 -6.305 1 97.56 132 LYS B C 1
ATOM 2209 O O . LYS B 1 132 ? -0.289 16.969 -6.977 1 97.56 132 LYS B O 1
ATOM 2214 N N . LEU B 1 133 ? 0.606 15.023 -6.32 1 98.12 133 LEU B N 1
ATOM 2215 C CA . LEU B 1 133 ? 1.885 15.258 -6.984 1 98.12 133 LEU B CA 1
ATOM 2216 C C . LEU B 1 133 ? 2.246 14.086 -7.891 1 98.12 133 LEU B C 1
ATOM 2218 O O . LEU B 1 133 ? 1.924 12.938 -7.586 1 98.12 133 LEU B O 1
ATOM 2222 N N . PRO B 1 134 ? 2.932 14.352 -9 1 98 134 PRO B N 1
ATOM 2223 C CA . PRO B 1 134 ? 3.439 13.266 -9.844 1 98 134 PRO B CA 1
ATOM 2224 C C . PRO B 1 134 ? 4.672 12.586 -9.242 1 98 134 PRO B C 1
ATOM 2226 O O . PRO B 1 134 ? 5.281 13.117 -8.312 1 98 134 PRO B O 1
ATOM 2229 N N . LEU B 1 135 ? 4.965 11.414 -9.703 1 97.69 135 LEU B N 1
ATOM 2230 C CA . LEU B 1 135 ? 6.199 10.688 -9.406 1 97.69 135 LEU B CA 1
ATOM 2231 C C . LEU B 1 135 ? 7.137 10.695 -10.609 1 97.69 135 LEU B C 1
ATOM 2233 O O . LEU B 1 135 ? 6.734 10.328 -11.719 1 97.69 135 LEU B O 1
ATOM 2237 N N . VAL B 1 136 ? 8.328 11.109 -10.367 1 96.75 136 VAL B N 1
ATOM 2238 C CA . VAL B 1 136 ? 9.289 11.133 -11.469 1 96.75 136 VAL B CA 1
ATOM 2239 C C . VAL B 1 136 ? 10.445 10.18 -11.164 1 96.75 136 VAL B C 1
ATOM 2241 O O . VAL B 1 136 ? 10.648 9.781 -10.016 1 96.75 136 VAL B O 1
ATOM 2244 N N . GLU B 1 137 ? 11.188 9.891 -12.219 1 95.88 137 GLU B N 1
ATOM 2245 C CA . GLU B 1 137 ? 12.328 8.992 -12.078 1 95.88 137 GLU B CA 1
ATOM 2246 C C . GLU B 1 137 ? 13.453 9.648 -11.289 1 95.88 137 GLU B C 1
ATOM 2248 O O . GLU B 1 137 ? 13.812 10.797 -11.547 1 95.88 137 GLU B O 1
ATOM 2253 N N . GLY B 1 138 ? 13.961 8.867 -10.281 1 93.94 138 GLY B N 1
ATOM 2254 C CA . GLY B 1 138 ? 15.125 9.344 -9.547 1 93.94 138 GLY B CA 1
ATOM 2255 C C . GLY B 1 138 ? 16.422 9.133 -10.289 1 93.94 138 GLY B C 1
ATOM 2256 O O . GLY B 1 138 ? 16.562 8.188 -11.07 1 93.94 138 GLY B O 1
ATOM 2257 N N . GLU B 1 139 ? 17.359 9.977 -10.055 1 90.19 139 GLU B N 1
ATOM 2258 C CA . GLU B 1 139 ? 18.656 9.875 -10.719 1 90.19 139 GLU B CA 1
ATOM 2259 C C . GLU B 1 139 ? 19.344 8.555 -10.383 1 90.19 139 GLU B C 1
ATOM 2261 O O . GLU B 1 139 ? 20 7.949 -11.242 1 90.19 139 GLU B O 1
ATOM 2266 N N . ASN B 1 140 ? 19.172 8.086 -9.188 1 84.12 140 ASN B N 1
ATOM 2267 C CA . ASN B 1 140 ? 19.875 6.895 -8.727 1 84.12 140 ASN B CA 1
ATOM 2268 C C . ASN B 1 140 ? 18.891 5.812 -8.266 1 84.12 140 ASN B C 1
ATOM 2270 O O . ASN B 1 140 ? 19.172 5.094 -7.305 1 84.12 140 ASN B O 1
ATOM 2274 N N . GLU B 1 141 ? 17.766 5.84 -8.969 1 87.25 141 GLU B N 1
ATOM 2275 C CA . GLU B 1 141 ? 16.844 4.82 -8.5 1 87.25 141 GLU B CA 1
ATOM 2276 C C . GLU B 1 141 ? 17.266 3.426 -8.938 1 87.25 141 GLU B C 1
ATOM 2278 O O . GLU B 1 141 ? 17.844 3.264 -10.016 1 87.25 141 GLU B O 1
ATOM 2283 N N . PRO B 1 142 ? 16.984 2.43 -8.094 1 82.44 142 PRO B N 1
ATOM 2284 C CA . PRO B 1 142 ? 17.281 1.05 -8.492 1 82.44 142 PRO B CA 1
ATOM 2285 C C . PRO B 1 142 ? 16.656 0.677 -9.836 1 82.44 142 PRO B C 1
ATOM 2287 O O . PRO B 1 142 ? 15.594 1.201 -10.195 1 82.44 142 PRO B O 1
ATOM 2290 N N . SER B 1 143 ? 17.297 -0.184 -10.539 1 80.5 143 SER B N 1
ATOM 2291 C CA . SER B 1 143 ? 16.828 -0.583 -11.859 1 80.5 143 SER B CA 1
ATOM 2292 C C . SER B 1 143 ? 15.859 -1.767 -11.773 1 80.5 143 SER B C 1
ATOM 2294 O O . SER B 1 143 ? 15.438 -2.309 -12.789 1 80.5 143 SER B O 1
ATOM 2296 N N . THR B 1 144 ? 15.555 -2.061 -10.57 1 75.69 144 THR B N 1
ATOM 2297 C CA . THR B 1 144 ? 14.695 -3.236 -10.43 1 75.69 144 THR B CA 1
ATOM 2298 C C . THR B 1 144 ? 13.227 -2.842 -10.469 1 75.69 144 THR B C 1
ATOM 2300 O O . THR B 1 144 ? 12.883 -1.68 -10.25 1 75.69 144 THR B O 1
ATOM 2303 N N . CYS B 1 145 ? 12.281 -3.57 -11.047 1 82.75 145 CYS B N 1
ATOM 2304 C CA . CYS B 1 145 ? 10.82 -3.607 -11.156 1 82.75 145 CYS B CA 1
ATOM 2305 C C . CYS B 1 145 ? 10.383 -4.422 -12.367 1 82.75 145 CYS B C 1
ATOM 2307 O O . CYS B 1 145 ? 10.992 -4.332 -13.438 1 82.75 145 CYS B O 1
#

Solvent-accessible surface area (backbone atoms only — not comparable to full-atom values): 16917 Å² total; per-residue (Å²): 137,83,79,75,76,77,75,76,67,77,76,75,76,73,73,72,74,70,71,67,75,76,67,72,81,63,73,68,64,59,78,64,51,76,56,53,32,62,26,39,75,70,50,78,77,70,89,50,46,43,10,55,36,58,48,66,42,32,45,48,56,43,86,78,58,22,28,21,34,34,37,36,40,28,26,77,90,62,76,39,78,45,71,31,64,76,48,73,53,33,69,63,53,55,50,51,47,64,36,60,29,37,80,62,47,66,89,67,30,29,36,27,42,35,35,29,58,31,78,81,81,74,58,76,62,34,38,22,74,54,71,80,29,46,60,37,76,33,95,81,30,62,88,68,84,135,81,77,76,77,76,76,76,70,76,76,75,74,74,72,73,74,69,71,66,75,74,66,71,69,65,71,72,68,62,75,74,55,76,54,60,31,63,24,39,77,69,50,79,77,72,88,50,46,43,11,55,37,58,48,67,43,31,45,48,56,44,86,77,58,22,27,21,34,33,36,35,40,30,26,78,89,62,76,39,76,44,70,32,63,77,46,71,54,34,69,62,52,55,51,55,45,65,36,60,27,38,82,62,46,66,89,65,30,29,38,28,40,35,35,28,58,31,75,82,82,74,59,75,58,42,38,20,72,53,71,79,28,45,59,36,75,34,96,81,30,64,87,66,81

Foldseek 3Di:
DPPPPPPPPPPPPPPPPPPPPPPPPPCCVPVVPLLQAQKEKPDDDDQAAEAQAKDKTFMDGAPVLWKWKWKWKADPVRPDIDIGTPDFGHNDRMDIDHHHFCVVDHVFIKMKMKMHYGGDDDDPRNIYIDDIHYYDGDPDHDPDD/DPPPPPPPPPPPPPPPPPPPPPPPPPPCVVCPVLQAAQKEKPDDDDQAAEAQAKDKTFMDRAPVLWKWKWKWKADPVRPDIDIGTPDFGHNDRMDIDHHHFPVVDHVFIKMKMKMHYGGDDDDPSNIYIDDIHYYDGDPDHDPDD

Radius of gyration: 32.72 Å; Cα contacts (8 Å, |Δi|>4): 572; chains: 2; bounding box: 123×52×54 Å